Protein AF-A0A925L7D4-F1 (afdb_monomer_lite)

Radius of gyration: 21.71 Å; chains: 1; bounding box: 60×49×66 Å

Structure (mmCIF, N/CA/C/O backbone):
data_AF-A0A925L7D4-F1
#
_entry.id   AF-A0A925L7D4-F1
#
loop_
_atom_site.group_PDB
_atom_site.id
_atom_site.type_symbol
_atom_site.label_atom_id
_atom_site.label_alt_id
_atom_site.label_comp_id
_atom_site.label_asym_id
_atom_site.label_entity_id
_atom_site.label_seq_id
_atom_site.pdbx_PDB_ins_code
_atom_site.Cartn_x
_atom_site.Cartn_y
_atom_site.Cartn_z
_atom_site.occupancy
_atom_site.B_iso_or_equiv
_atom_site.auth_seq_id
_atom_site.auth_comp_id
_atom_site.auth_asym_id
_atom_site.auth_atom_id
_atom_site.pdbx_PDB_model_num
ATOM 1 N N . PHE A 1 1 ? 2.524 6.285 -16.275 1.00 50.38 1 PHE A N 1
ATOM 2 C CA . PHE A 1 1 ? 3.050 6.510 -17.635 1.00 50.38 1 PHE A CA 1
ATOM 3 C C . PHE A 1 1 ? 2.215 7.532 -18.405 1.00 50.38 1 PHE A C 1
ATOM 5 O O . PHE A 1 1 ? 2.739 8.609 -18.638 1.00 50.38 1 PHE A O 1
ATOM 12 N N . PHE A 1 2 ? 0.916 7.318 -18.659 1.00 51.72 2 PHE A N 1
ATOM 13 C CA . PHE A 1 2 ? 0.071 8.301 -19.375 1.00 51.72 2 PHE A CA 1
ATOM 14 C C . PHE A 1 2 ? 0.056 9.726 -18.788 1.00 51.72 2 PHE A C 1
ATOM 16 O O . PHE A 1 2 ? 0.211 10.681 -19.532 1.00 51.72 2 PHE A O 1
ATOM 23 N N . ILE A 1 3 ? -0.061 9.891 -17.464 1.00 54.06 3 ILE A N 1
ATOM 24 C CA . ILE A 1 3 ? -0.096 11.230 -16.833 1.00 54.06 3 ILE A CA 1
ATOM 25 C C . ILE A 1 3 ? 1.247 11.969 -16.962 1.00 54.06 3 ILE A C 1
ATOM 27 O O . ILE A 1 3 ? 1.269 13.181 -17.155 1.00 54.06 3 ILE A O 1
ATOM 31 N N . LEU A 1 4 ? 2.365 11.239 -16.906 1.00 55.53 4 LEU A N 1
ATOM 32 C CA . LEU A 1 4 ? 3.704 11.809 -17.096 1.00 55.53 4 LEU A CA 1
ATOM 33 C C . LEU A 1 4 ? 3.930 12.245 -18.554 1.00 55.53 4 LEU A C 1
ATOM 35 O O . LEU A 1 4 ? 4.635 13.219 -18.793 1.00 55.53 4 LEU A O 1
ATOM 39 N N . ALA A 1 5 ? 3.282 11.581 -19.517 1.00 53.69 5 ALA A N 1
ATOM 40 C CA . ALA A 1 5 ? 3.389 11.901 -20.940 1.00 53.69 5 ALA A CA 1
ATOM 41 C C . ALA A 1 5 ? 2.680 13.211 -21.346 1.00 53.69 5 ALA A C 1
ATOM 43 O O . ALA A 1 5 ? 2.946 13.732 -22.423 1.00 53.69 5 ALA A O 1
ATOM 44 N N . ILE A 1 6 ? 1.812 13.770 -20.490 1.00 60.50 6 ILE A N 1
ATOM 45 C CA . ILE A 1 6 ? 1.078 15.024 -20.756 1.00 60.50 6 ILE A CA 1
ATOM 46 C C . ILE A 1 6 ? 1.991 16.263 -20.608 1.00 60.50 6 ILE A C 1
ATOM 48 O O . ILE A 1 6 ? 1.620 17.355 -21.025 1.00 60.50 6 ILE A O 1
ATOM 52 N N . GLY A 1 7 ? 3.198 16.120 -20.043 1.00 57.69 7 GLY A N 1
ATOM 53 C CA . GLY A 1 7 ? 4.153 17.232 -19.924 1.00 57.69 7 GLY A CA 1
ATOM 54 C C . GLY A 1 7 ? 3.735 18.305 -18.912 1.00 57.69 7 GLY A C 1
ATOM 55 O O . GLY A 1 7 ? 4.104 19.470 -19.041 1.00 57.69 7 GLY A O 1
ATOM 56 N N . LEU A 1 8 ? 2.941 17.929 -17.906 1.00 67.62 8 LEU A N 1
ATOM 57 C CA . LEU A 1 8 ? 2.559 18.822 -16.813 1.00 67.62 8 LEU A CA 1
ATOM 58 C C . LEU A 1 8 ? 3.784 19.225 -15.981 1.00 67.62 8 LEU A C 1
ATOM 60 O O . LEU A 1 8 ? 4.739 18.457 -15.854 1.00 67.62 8 LEU A O 1
ATOM 64 N N . SER A 1 9 ? 3.736 20.406 -15.350 1.00 79.88 9 SER A N 1
ATOM 65 C CA . SER A 1 9 ? 4.769 20.778 -14.376 1.00 79.88 9 SER A CA 1
ATOM 66 C C . SER A 1 9 ? 4.846 19.730 -13.261 1.00 79.88 9 SER A C 1
ATOM 68 O O . SER A 1 9 ? 3.841 19.092 -12.937 1.00 79.88 9 SER A O 1
ATOM 70 N N . ALA A 1 10 ? 6.030 19.553 -12.664 1.00 77.69 10 ALA A N 1
ATOM 71 C CA . ALA A 1 10 ? 6.291 18.474 -11.707 1.00 77.69 10 ALA A CA 1
ATOM 72 C C . ALA A 1 10 ? 5.209 18.365 -10.615 1.00 77.69 10 ALA A C 1
ATOM 74 O O . ALA A 1 10 ? 4.724 17.270 -10.336 1.00 77.69 10 ALA A O 1
ATOM 75 N N . PHE A 1 11 ? 4.759 19.507 -10.074 1.00 83.81 11 PHE A N 1
ATOM 76 C CA . PHE A 1 11 ? 3.667 19.578 -9.099 1.00 83.81 11 PHE A CA 1
ATOM 77 C C . PHE A 1 11 ? 2.349 18.996 -9.626 1.00 83.81 11 PHE A C 1
ATOM 79 O O . PHE A 1 11 ? 1.770 18.113 -8.994 1.00 83.81 11 PHE A O 1
ATOM 86 N N . TRP A 1 12 ? 1.881 19.453 -10.790 1.00 86.31 12 TRP A N 1
ATOM 87 C CA . TRP A 1 12 ? 0.626 18.979 -11.377 1.00 86.31 12 TRP A CA 1
ATOM 88 C C . TRP A 1 12 ? 0.716 17.518 -11.823 1.00 86.31 12 TRP A C 1
ATOM 90 O O . TRP A 1 12 ? -0.247 16.773 -11.653 1.00 86.31 12 TRP A O 1
ATOM 100 N N . GLY A 1 13 ? 1.878 17.083 -12.319 1.00 84.19 13 GLY A N 1
ATOM 101 C CA . GLY A 1 13 ? 2.146 15.677 -12.617 1.00 84.19 13 GLY A CA 1
ATOM 102 C C . GLY A 1 13 ? 2.013 14.792 -11.374 1.00 84.19 13 GLY A C 1
ATOM 103 O O . GLY A 1 13 ? 1.290 13.795 -11.405 1.00 84.19 13 GLY A O 1
ATOM 104 N N . GLY A 1 14 ? 2.636 15.189 -10.259 1.00 86.25 14 GLY A N 1
ATOM 105 C CA . GLY A 1 14 ? 2.517 14.495 -8.972 1.00 86.25 14 GLY A CA 1
ATOM 106 C C . GLY A 1 14 ? 1.096 14.493 -8.412 1.00 86.25 14 GLY A C 1
ATOM 107 O O . GLY A 1 14 ? 0.606 13.455 -7.967 1.00 86.25 14 GLY A O 1
ATOM 108 N N . PHE A 1 15 ? 0.401 15.630 -8.487 1.00 90.06 15 PHE A N 1
ATOM 109 C CA . PHE A 1 15 ? -0.987 15.756 -8.046 1.00 90.06 15 PHE A CA 1
ATOM 110 C C . PHE A 1 15 ? -1.915 14.804 -8.809 1.00 90.06 15 PHE A C 1
ATOM 112 O O . PHE A 1 15 ? -2.618 14.006 -8.190 1.00 90.06 15 PHE A O 1
ATOM 119 N N . TRP A 1 16 ? -1.884 14.825 -10.144 1.00 90.38 16 TRP A N 1
ATOM 120 C CA . TRP A 1 16 ? -2.740 13.959 -10.957 1.00 90.38 16 TRP A CA 1
ATOM 121 C C . TRP A 1 16 ? -2.358 12.485 -10.851 1.00 90.38 16 TRP A C 1
ATOM 123 O O . TRP A 1 16 ? -3.245 11.631 -10.834 1.00 90.38 16 TRP A O 1
ATOM 133 N N . ALA A 1 17 ? -1.069 12.168 -10.699 1.00 87.50 17 ALA A N 1
ATOM 134 C CA . ALA A 1 17 ? -0.645 10.814 -10.355 1.00 87.50 17 ALA A CA 1
ATOM 135 C C . ALA A 1 17 ? -1.251 10.371 -9.014 1.00 87.50 17 ALA A C 1
ATOM 137 O O . ALA A 1 17 ? -1.782 9.265 -8.918 1.00 87.50 17 ALA A O 1
ATOM 138 N N . GLY A 1 18 ? -1.245 11.251 -8.008 1.00 91.94 18 GLY A N 1
ATOM 139 C CA . GLY A 1 18 ? -1.852 11.003 -6.703 1.00 91.94 18 GLY A CA 1
ATOM 140 C C . GLY A 1 18 ? -3.362 10.778 -6.778 1.00 91.94 18 GLY A C 1
ATOM 141 O O . GLY A 1 18 ? -3.872 9.819 -6.200 1.00 91.94 18 GLY A O 1
ATOM 142 N N . VAL A 1 19 ? -4.077 11.606 -7.544 1.00 93.19 19 VAL A N 1
ATOM 143 C CA . VAL A 1 19 ? -5.517 11.435 -7.805 1.00 93.19 19 VAL A CA 1
ATOM 144 C C . VAL A 1 19 ? -5.789 10.103 -8.501 1.00 93.19 19 VAL A C 1
ATOM 146 O O . VAL A 1 19 ? -6.701 9.382 -8.103 1.00 93.19 19 VAL A O 1
ATOM 149 N N . ASN A 1 20 ? -4.977 9.730 -9.491 1.00 92.19 20 ASN A N 1
ATOM 150 C CA . ASN A 1 20 ? -5.115 8.453 -10.185 1.00 92.19 20 ASN A CA 1
ATOM 151 C C . ASN A 1 20 ? -4.881 7.255 -9.252 1.00 92.19 20 ASN A C 1
ATOM 153 O O . ASN A 1 20 ? -5.650 6.293 -9.287 1.00 92.19 20 ASN A O 1
ATOM 157 N N . TYR A 1 21 ? -3.864 7.313 -8.386 1.00 90.44 21 TYR A N 1
ATOM 158 C CA . TYR A 1 21 ? -3.653 6.286 -7.365 1.00 90.44 21 TYR A CA 1
ATOM 159 C C . TYR A 1 21 ? -4.832 6.207 -6.392 1.00 90.44 21 TYR A C 1
ATOM 161 O O . TYR A 1 21 ? -5.343 5.116 -6.152 1.00 90.44 21 TYR A O 1
ATOM 169 N N . ALA A 1 22 ? -5.307 7.345 -5.880 1.00 92.38 22 ALA A N 1
ATOM 170 C CA . ALA A 1 22 ? -6.444 7.401 -4.965 1.00 92.38 22 ALA A CA 1
ATOM 171 C C . ALA A 1 22 ? -7.715 6.818 -5.603 1.00 92.38 22 ALA A C 1
ATOM 173 O O . ALA A 1 22 ? -8.368 5.966 -5.003 1.00 92.38 22 ALA A O 1
ATOM 174 N N . ALA A 1 23 ? -8.032 7.214 -6.838 1.00 92.12 23 ALA A N 1
ATOM 175 C CA . ALA A 1 23 ? -9.169 6.689 -7.587 1.00 92.12 23 ALA A CA 1
ATOM 176 C C . ALA A 1 23 ? -9.049 5.175 -7.818 1.00 92.12 23 ALA A C 1
ATOM 178 O O . ALA A 1 23 ? -10.013 4.444 -7.597 1.00 92.12 23 ALA A O 1
ATOM 179 N N . SER A 1 24 ? -7.857 4.693 -8.184 1.00 88.38 24 SER A N 1
ATOM 180 C CA . SER A 1 24 ? -7.593 3.263 -8.383 1.00 88.38 24 SER A CA 1
ATOM 181 C C . SER A 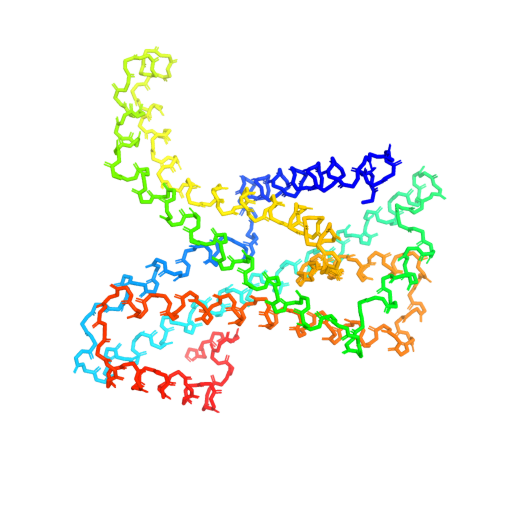1 24 ? -7.785 2.468 -7.089 1.00 88.38 24 SER A C 1
ATOM 183 O O . SER A 1 24 ? -8.480 1.455 -7.080 1.00 88.38 24 SER A O 1
ATOM 185 N N . PHE A 1 25 ? -7.226 2.938 -5.971 1.00 88.06 25 PHE A N 1
ATOM 186 C CA . PHE A 1 25 ? -7.374 2.272 -4.676 1.00 88.06 25 PHE A CA 1
ATOM 187 C C . PHE A 1 25 ? -8.823 2.287 -4.178 1.00 88.06 25 PHE A C 1
ATOM 189 O O . PHE A 1 25 ? -9.297 1.283 -3.647 1.00 88.06 25 PHE A O 1
ATOM 196 N N . VAL A 1 26 ? -9.554 3.382 -4.395 1.00 89.12 26 VAL A N 1
ATOM 197 C CA . VAL A 1 26 ? -10.986 3.469 -4.077 1.00 89.12 26 VAL A CA 1
ATOM 198 C C . VAL A 1 26 ? -11.813 2.522 -4.945 1.00 89.12 26 VAL A C 1
ATOM 200 O O . VAL A 1 26 ? -12.689 1.839 -4.420 1.00 89.12 26 VAL A O 1
ATOM 203 N N . LEU A 1 27 ? -11.532 2.434 -6.246 1.00 87.56 27 LEU A N 1
ATOM 204 C CA . LEU A 1 27 ? -12.221 1.508 -7.142 1.00 87.56 27 LEU A CA 1
ATOM 205 C C . LEU A 1 27 ? -12.018 0.061 -6.689 1.00 87.56 27 LEU A C 1
ATOM 207 O O . LEU A 1 27 ? -12.981 -0.689 -6.558 1.00 87.56 27 LEU A O 1
ATOM 211 N N . ILE A 1 28 ? -10.781 -0.319 -6.376 1.00 82.44 28 ILE A N 1
ATOM 212 C CA . ILE A 1 28 ? -10.481 -1.662 -5.877 1.00 82.44 28 ILE A CA 1
ATOM 213 C C . ILE A 1 28 ? -11.174 -1.905 -4.524 1.00 82.44 28 ILE A C 1
ATOM 215 O O . ILE A 1 28 ? -11.736 -2.977 -4.303 1.00 82.44 28 ILE A O 1
ATOM 219 N N . HIS A 1 29 ? -11.218 -0.897 -3.639 1.00 81.12 29 HIS A N 1
ATOM 220 C CA . HIS A 1 29 ? -11.959 -0.972 -2.374 1.00 81.12 29 HIS A CA 1
ATOM 221 C C . HIS A 1 29 ? -13.455 -1.229 -2.587 1.00 81.12 29 HIS A C 1
ATOM 223 O O . HIS A 1 29 ? -14.018 -2.071 -1.881 1.00 81.12 29 HIS A O 1
ATOM 229 N N . LEU A 1 30 ? -14.062 -0.528 -3.550 1.00 83.69 30 LEU A N 1
ATOM 230 C CA . LEU A 1 30 ? -15.474 -0.622 -3.931 1.00 83.69 30 LEU A CA 1
ATOM 231 C C . LEU A 1 30 ? -15.838 -1.962 -4.572 1.00 83.69 30 LEU A C 1
ATOM 233 O O . LEU A 1 30 ? -16.904 -2.494 -4.291 1.00 83.69 30 LEU A O 1
ATOM 237 N N . LEU A 1 31 ? -14.948 -2.531 -5.386 1.00 81.56 31 LEU A N 1
ATOM 238 C CA . LEU A 1 31 ? -15.146 -3.835 -6.029 1.00 81.56 31 LEU A CA 1
ATOM 239 C C . LEU A 1 31 ? -15.003 -5.019 -5.057 1.00 81.56 31 LEU A C 1
ATOM 241 O O . LEU A 1 31 ? -15.004 -6.169 -5.481 1.00 81.56 31 LEU A O 1
ATOM 245 N N . HIS A 1 32 ? -14.852 -4.752 -3.754 1.00 68.62 32 HIS A N 1
ATOM 246 C CA . HIS A 1 32 ? -14.598 -5.741 -2.702 1.00 68.62 32 HIS A CA 1
ATOM 247 C C . HIS A 1 32 ? -13.344 -6.602 -2.915 1.00 68.62 32 HIS A C 1
ATOM 249 O O . HIS A 1 32 ? -13.082 -7.512 -2.129 1.00 68.62 32 HIS A O 1
ATOM 255 N N . PHE A 1 33 ? -12.515 -6.267 -3.902 1.00 61.72 33 PHE A N 1
ATOM 256 C CA . PHE A 1 33 ? -11.210 -6.873 -4.071 1.00 61.72 33 PHE A CA 1
ATOM 257 C C . PHE A 1 33 ? -10.326 -6.515 -2.878 1.00 61.72 33 PHE A C 1
ATOM 259 O O . PHE A 1 33 ? -10.276 -5.376 -2.395 1.00 61.72 33 PHE A O 1
ATOM 266 N N . THR A 1 34 ? -9.655 -7.529 -2.344 1.00 52.03 34 THR A N 1
ATOM 267 C CA . THR A 1 34 ? -8.826 -7.382 -1.154 1.00 52.03 34 THR A CA 1
ATOM 268 C C . THR A 1 34 ? -7.473 -6.822 -1.563 1.00 52.03 34 THR A C 1
ATOM 270 O O . THR A 1 34 ? -6.513 -7.558 -1.748 1.00 52.03 34 THR A O 1
ATOM 273 N N . LEU A 1 35 ? -7.362 -5.498 -1.673 1.00 51.38 35 LEU A N 1
ATOM 274 C CA . LEU A 1 35 ? -6.047 -4.891 -1.529 1.00 51.38 35 LEU A CA 1
ATOM 275 C C . LEU A 1 35 ? -5.562 -5.175 -0.107 1.00 51.38 35 LEU A C 1
ATOM 277 O O . LEU A 1 35 ? -6.248 -4.829 0.861 1.00 51.38 35 LEU A O 1
ATOM 281 N N . ALA A 1 36 ? -4.335 -5.680 0.017 1.00 49.38 36 ALA A N 1
ATOM 282 C CA . ALA A 1 36 ? -3.588 -5.707 1.274 1.00 49.38 36 ALA A CA 1
ATOM 283 C C . ALA A 1 36 ? -3.492 -4.328 1.972 1.00 49.38 36 ALA A C 1
ATOM 285 O O . ALA A 1 36 ? -2.922 -4.234 3.042 1.00 49.38 36 ALA A O 1
ATOM 286 N N . THR A 1 37 ? -4.047 -3.246 1.410 1.00 41.44 37 THR A N 1
ATOM 287 C CA . THR A 1 37 ? -4.108 -1.901 1.998 1.00 41.44 37 THR A CA 1
ATOM 288 C C . THR A 1 37 ? -5.324 -1.652 2.899 1.00 41.44 37 THR A C 1
ATOM 290 O O . THR A 1 37 ? -5.300 -0.684 3.657 1.00 41.44 37 THR A O 1
ATOM 293 N N . LYS A 1 38 ? -6.364 -2.508 2.909 1.00 42.09 38 LYS A N 1
ATOM 294 C CA . LYS A 1 38 ? -7.481 -2.352 3.875 1.00 42.09 38 LYS A CA 1
ATOM 295 C C . LYS A 1 38 ? -7.059 -2.674 5.310 1.00 42.09 38 LYS A C 1
ATOM 297 O O . LYS A 1 38 ? -7.593 -2.115 6.261 1.00 42.09 38 LYS A O 1
ATOM 302 N N . GLN A 1 39 ? -6.102 -3.581 5.467 1.00 47.12 39 GLN A N 1
ATOM 303 C CA . GLN A 1 39 ? -5.702 -4.103 6.768 1.00 47.12 39 GLN A CA 1
ATOM 304 C C . GLN A 1 39 ? -4.706 -3.186 7.518 1.00 47.12 39 GLN A C 1
ATOM 306 O O . GLN A 1 39 ? -4.907 -3.005 8.713 1.00 47.12 39 GLN A O 1
ATOM 311 N N . PRO A 1 40 ? -3.691 -2.540 6.888 1.00 43.56 40 PRO A N 1
ATOM 312 C CA . PRO A 1 40 ? -2.740 -1.651 7.566 1.00 43.56 40 PRO A CA 1
ATOM 313 C C . PRO A 1 40 ? -3.407 -0.441 8.219 1.00 43.56 40 PRO A C 1
ATOM 315 O O . PRO A 1 40 ? -2.983 -0.022 9.292 1.00 43.56 40 PRO A O 1
ATOM 318 N N . ALA A 1 41 ? -4.474 0.077 7.600 1.00 46.34 41 ALA A N 1
ATOM 319 C CA . ALA A 1 41 ? -5.278 1.172 8.136 1.00 46.34 41 ALA A CA 1
ATOM 320 C C . ALA A 1 41 ? -5.960 0.815 9.466 1.00 46.34 41 ALA A C 1
ATOM 322 O O . ALA A 1 41 ? -6.035 1.645 10.367 1.00 46.34 41 ALA A O 1
ATOM 323 N N . MET A 1 42 ? -6.385 -0.443 9.604 1.00 54.75 42 MET A N 1
ATOM 324 C CA . MET A 1 42 ? -7.054 -0.958 10.799 1.00 54.75 42 MET A CA 1
ATOM 325 C C . MET A 1 42 ? -6.077 -1.557 11.818 1.00 54.75 42 MET A C 1
ATOM 327 O O . MET A 1 42 ? -6.479 -1.840 12.941 1.00 54.75 42 MET A O 1
ATOM 331 N N . THR A 1 43 ? -4.795 -1.724 11.470 1.00 60.78 43 THR A N 1
ATOM 332 C CA . THR A 1 43 ? -3.790 -2.344 12.347 1.00 60.78 43 THR A CA 1
ATOM 333 C C . THR A 1 43 ? -3.568 -1.541 13.628 1.00 60.78 43 THR A C 1
ATOM 335 O O . THR A 1 43 ? -3.599 -2.119 14.709 1.00 60.78 43 THR A O 1
ATOM 338 N N . ALA A 1 44 ? -3.355 -0.221 13.542 1.00 59.88 44 ALA A N 1
ATOM 339 C CA . ALA A 1 44 ? -3.083 0.585 14.737 1.00 59.88 44 ALA A CA 1
ATOM 340 C C . ALA A 1 44 ? -4.296 0.667 15.693 1.00 59.88 44 ALA A C 1
ATOM 342 O O . ALA A 1 44 ? -4.100 0.432 16.888 1.00 59.88 44 ALA A O 1
ATOM 343 N N . PRO A 1 45 ? -5.537 0.918 15.215 1.00 59.56 45 PRO A N 1
ATOM 344 C CA . PRO A 1 45 ? -6.731 0.867 16.062 1.00 59.56 45 PRO A CA 1
ATOM 345 C C . PRO A 1 45 ? -7.001 -0.529 16.640 1.00 59.56 45 PRO A C 1
ATOM 347 O O . PRO A 1 45 ? -7.201 -0.657 17.845 1.00 59.56 45 PRO A O 1
ATOM 350 N N . ALA A 1 46 ? -6.917 -1.588 15.822 1.00 64.50 46 ALA A N 1
ATOM 351 C CA . ALA A 1 46 ? -7.156 -2.957 16.284 1.00 64.50 46 ALA A CA 1
ATOM 352 C C . ALA A 1 46 ? -6.138 -3.395 17.347 1.00 64.50 46 ALA A C 1
ATOM 354 O O . ALA A 1 46 ? -6.509 -3.994 18.355 1.00 64.50 46 ALA A O 1
ATOM 355 N N . MET A 1 47 ? -4.858 -3.050 17.169 1.00 66.44 47 MET A N 1
ATOM 356 C CA . MET A 1 47 ? -3.842 -3.257 18.202 1.00 66.44 47 MET A CA 1
ATOM 357 C C . MET A 1 47 ? -4.163 -2.485 19.471 1.00 66.44 47 MET A C 1
ATOM 359 O O . MET A 1 47 ? -4.032 -3.033 20.559 1.00 66.44 47 MET A O 1
ATOM 363 N N . ALA A 1 48 ? -4.558 -1.217 19.346 1.00 63.59 48 ALA A N 1
ATOM 364 C CA . ALA A 1 48 ? -4.876 -0.392 20.499 1.00 63.59 48 ALA A CA 1
ATOM 365 C C . ALA A 1 48 ? -6.031 -0.991 21.309 1.00 63.59 48 ALA A C 1
ATOM 367 O O . ALA A 1 48 ? -5.945 -1.002 22.531 1.00 63.59 48 ALA A O 1
ATOM 368 N N . ASP A 1 49 ? -7.083 -1.507 20.676 1.00 65.62 49 ASP A N 1
ATOM 369 C CA . ASP A 1 49 ? -8.215 -2.132 21.374 1.00 65.62 49 ASP A CA 1
ATOM 370 C C . ASP A 1 49 ? -7.836 -3.421 22.108 1.00 65.62 49 ASP A C 1
ATOM 372 O O . ASP A 1 49 ? -8.255 -3.633 23.247 1.00 65.62 49 ASP A O 1
ATOM 376 N N . LYS A 1 50 ? -6.968 -4.236 21.506 1.00 66.62 50 LYS A N 1
ATOM 377 C CA . LYS A 1 50 ? -6.513 -5.523 22.059 1.00 66.62 50 LYS A CA 1
ATOM 378 C C . LYS A 1 50 ? -5.446 -5.396 23.152 1.00 66.62 50 LYS A C 1
ATOM 380 O O . LYS A 1 50 ? -5.049 -6.395 23.735 1.00 66.62 50 LYS A O 1
ATOM 385 N N . LEU A 1 51 ? -4.989 -4.179 23.445 1.00 66.88 51 LEU A N 1
ATOM 386 C CA . LEU A 1 51 ? -4.020 -3.870 24.504 1.00 66.88 51 LEU A CA 1
ATOM 387 C C . LEU A 1 51 ? -4.686 -3.591 25.869 1.00 66.88 51 LEU A C 1
ATOM 389 O O . LEU A 1 51 ? -4.092 -2.938 26.729 1.00 66.88 51 LEU A O 1
ATOM 393 N N . THR A 1 52 ? -5.925 -4.044 26.073 1.00 60.03 52 THR A N 1
ATOM 394 C CA . THR A 1 52 ? -6.629 -3.936 27.354 1.00 60.03 52 THR A CA 1
ATOM 395 C C . THR A 1 52 ? -6.243 -5.102 28.272 1.00 60.03 52 THR A C 1
ATOM 397 O O . THR A 1 52 ? -6.454 -6.257 27.935 1.00 60.03 52 THR A O 1
ATOM 400 N N . ASP A 1 53 ? -5.670 -4.770 29.433 1.00 61.16 53 ASP A N 1
ATOM 401 C CA . ASP A 1 53 ? -5.412 -5.675 30.567 1.00 61.16 53 ASP A CA 1
ATOM 402 C C . ASP A 1 53 ? -4.343 -6.781 30.360 1.00 61.16 53 ASP A C 1
ATOM 404 O O . ASP A 1 53 ? -4.593 -7.979 30.459 1.00 61.16 53 ASP A O 1
ATOM 408 N N . LEU A 1 54 ? -3.090 -6.372 30.117 1.00 66.44 54 LEU A N 1
ATOM 409 C CA . LEU A 1 54 ? -1.918 -7.261 29.967 1.00 66.44 54 LEU A CA 1
ATOM 410 C C . LEU A 1 54 ? -1.309 -7.729 31.309 1.00 66.44 54 LEU A C 1
ATOM 412 O O . LEU A 1 54 ? -0.086 -7.800 31.459 1.00 66.44 54 LEU A O 1
ATOM 416 N N . GLY A 1 55 ? -2.150 -8.002 32.308 1.00 65.00 55 GLY A N 1
ATOM 417 C CA . GLY A 1 55 ? -1.711 -8.347 33.664 1.00 65.00 55 GLY A CA 1
ATOM 418 C C . GLY A 1 55 ? -1.085 -9.742 33.803 1.00 65.00 55 GLY A C 1
ATOM 419 O O . GLY A 1 55 ? -0.321 -9.963 34.745 1.00 65.00 55 GLY A O 1
ATOM 420 N N . SER A 1 56 ? -1.370 -10.661 32.873 1.00 76.94 56 SER A N 1
ATOM 421 C CA . SER A 1 56 ? -0.897 -12.053 32.894 1.00 76.94 56 SER A CA 1
ATOM 422 C C . SER A 1 56 ? -0.066 -12.428 31.662 1.00 76.94 56 SER A C 1
ATOM 424 O O . SER A 1 56 ? -0.137 -11.774 30.617 1.00 76.94 56 SER A O 1
ATOM 426 N N . ASP A 1 57 ? 0.725 -13.497 31.781 1.00 78.56 57 ASP A N 1
ATOM 427 C CA . ASP A 1 57 ? 1.516 -14.023 30.665 1.00 78.56 57 ASP A CA 1
ATOM 428 C C . ASP A 1 57 ? 0.600 -14.587 29.559 1.00 78.56 57 ASP A C 1
ATOM 430 O O . ASP A 1 57 ? 0.892 -14.402 28.377 1.00 78.56 57 ASP A O 1
ATOM 434 N N . GLU A 1 58 ? -0.568 -15.143 29.909 1.00 80.00 58 GLU A N 1
ATOM 435 C CA . GLU A 1 58 ? -1.581 -15.599 28.944 1.00 80.00 58 GLU A CA 1
ATOM 436 C C . GLU A 1 58 ? -2.150 -14.444 28.108 1.00 80.00 58 GLU A C 1
ATOM 438 O O . GLU A 1 58 ? -2.361 -14.590 26.903 1.00 80.00 58 GLU A O 1
ATOM 443 N N . ALA A 1 59 ? -2.368 -13.270 28.713 1.00 78.00 59 ALA A N 1
ATOM 444 C CA . ALA A 1 59 ? -2.844 -12.089 27.993 1.00 78.00 59 ALA A CA 1
ATOM 445 C C . ALA A 1 59 ? -1.795 -11.579 26.988 1.00 78.00 59 ALA A C 1
ATOM 447 O O . ALA A 1 59 ? -2.133 -11.155 25.879 1.00 78.00 59 ALA A O 1
ATOM 448 N N . VAL A 1 60 ? -0.507 -11.667 27.342 1.00 80.06 60 VAL A N 1
ATOM 449 C CA . VAL A 1 60 ? 0.600 -11.336 26.433 1.00 80.06 60 VAL A CA 1
ATOM 450 C C . VAL A 1 60 ? 0.688 -12.347 25.289 1.00 80.06 60 VAL A C 1
ATOM 452 O O . VAL A 1 60 ? 0.883 -11.938 24.144 1.00 80.06 60 VAL A O 1
ATOM 455 N N . GLU A 1 61 ? 0.522 -13.643 25.556 1.00 81.94 61 GLU A N 1
ATOM 456 C CA . GLU A 1 61 ? 0.500 -14.670 24.508 1.00 81.94 61 GLU A CA 1
ATOM 457 C C . GLU A 1 61 ? -0.687 -14.496 23.553 1.00 81.94 61 GLU A C 1
ATOM 459 O O . GLU A 1 61 ? -0.476 -14.473 22.338 1.00 81.94 61 GLU A O 1
ATOM 464 N N . GLY A 1 62 ? -1.894 -14.253 24.075 1.00 81.38 62 GLY A N 1
ATOM 465 C CA . GLY A 1 62 ? -3.077 -13.964 23.261 1.00 81.38 62 GLY A CA 1
ATOM 466 C C . GLY A 1 62 ? -2.903 -12.720 22.384 1.00 81.38 62 GLY A C 1
ATOM 467 O O . GLY A 1 62 ? -3.271 -12.721 21.208 1.00 81.38 62 GLY A O 1
ATOM 468 N N . PHE A 1 63 ? -2.253 -11.673 22.903 1.00 80.75 63 PHE A N 1
ATOM 469 C CA . PHE A 1 63 ? -1.899 -10.498 22.106 1.00 80.75 63 PHE A CA 1
ATOM 470 C C . PHE A 1 63 ? -0.896 -10.825 20.982 1.00 80.75 63 PHE A C 1
ATOM 472 O O . PHE A 1 63 ? -1.037 -10.344 19.853 1.00 80.75 63 PHE A O 1
ATOM 479 N N . VAL A 1 64 ? 0.123 -11.645 21.266 1.00 82.56 64 VAL A N 1
ATOM 480 C CA . VAL A 1 64 ? 1.107 -12.089 20.262 1.00 82.56 64 VAL A CA 1
ATOM 481 C C . VAL A 1 64 ? 0.447 -12.931 19.172 1.00 82.56 64 VAL A C 1
ATOM 483 O O . VAL A 1 64 ? 0.803 -12.792 17.997 1.00 82.56 64 VAL A O 1
ATOM 486 N N . ASP A 1 65 ? -0.521 -13.773 19.525 1.00 83.38 65 ASP A N 1
ATOM 487 C CA . ASP A 1 65 ? -1.293 -14.537 18.549 1.00 83.38 65 ASP A CA 1
ATOM 488 C C . ASP A 1 65 ? -2.115 -13.607 17.649 1.00 83.38 65 ASP A C 1
ATOM 490 O O . ASP A 1 65 ? -2.043 -13.738 16.426 1.00 83.38 65 ASP A O 1
ATOM 494 N N . GLU A 1 66 ? -2.775 -12.585 18.198 1.00 80.25 66 GLU A N 1
ATOM 495 C CA . GLU A 1 66 ? -3.513 -11.595 17.400 1.00 80.25 66 GLU A CA 1
ATOM 496 C C . GLU A 1 66 ? -2.591 -10.837 16.425 1.00 80.25 66 GLU A C 1
ATOM 498 O O . GLU A 1 66 ? -2.900 -10.684 15.241 1.00 80.25 66 GLU A O 1
ATOM 503 N N . VAL A 1 67 ? -1.406 -10.422 16.890 1.00 80.75 67 VAL A N 1
ATOM 504 C CA . VAL A 1 67 ? -0.354 -9.829 16.044 1.00 80.75 67 VAL A CA 1
ATOM 505 C C . VAL A 1 67 ? 0.040 -10.776 14.910 1.00 80.75 67 VAL A C 1
ATOM 507 O O . VAL A 1 67 ? 0.174 -10.353 13.758 1.00 80.75 67 VAL A O 1
ATOM 510 N N . THR A 1 68 ? 0.198 -12.059 15.220 1.00 82.62 68 THR A N 1
ATOM 511 C CA . THR A 1 68 ? 0.548 -13.095 14.245 1.00 82.62 68 THR A CA 1
ATOM 512 C C . THR A 1 68 ? -0.565 -13.262 13.209 1.00 82.62 68 THR A C 1
ATOM 514 O O . THR A 1 68 ? -0.280 -13.296 12.012 1.00 82.62 68 THR A O 1
ATOM 517 N N . HIS A 1 69 ? -1.830 -13.298 13.634 1.00 82.69 69 HIS A N 1
ATOM 518 C CA . HIS A 1 69 ? -2.993 -13.376 12.748 1.00 82.69 69 HIS A CA 1
ATOM 519 C C . HIS A 1 69 ? -3.110 -12.157 11.826 1.00 82.69 69 HIS A C 1
ATOM 521 O O . HIS A 1 69 ? -3.381 -12.315 10.630 1.00 82.69 69 HIS A O 1
ATOM 527 N N . LEU A 1 70 ? -2.849 -10.953 12.345 1.00 81.00 70 LEU A N 1
ATOM 528 C CA . LEU A 1 70 ? -2.833 -9.723 11.554 1.00 81.00 70 LEU A CA 1
ATOM 529 C C . LEU A 1 70 ? -1.734 -9.762 10.487 1.00 81.00 70 LEU A C 1
ATOM 531 O O . LEU A 1 70 ? -2.028 -9.563 9.310 1.00 81.00 70 LEU A O 1
ATOM 535 N N . ILE A 1 71 ? -0.489 -10.071 10.863 1.00 82.50 71 ILE A N 1
ATOM 536 C CA . ILE A 1 71 ? 0.632 -10.166 9.911 1.00 82.50 71 ILE A CA 1
ATOM 537 C C . ILE A 1 71 ? 0.369 -11.256 8.867 1.00 82.50 71 ILE A C 1
ATOM 539 O O . ILE A 1 71 ? 0.567 -11.019 7.678 1.00 82.50 71 ILE A O 1
ATOM 543 N N . ARG A 1 72 ? -0.141 -12.421 9.277 1.00 84.75 72 ARG A N 1
ATOM 544 C CA . ARG A 1 72 ? -0.471 -13.519 8.359 1.00 84.75 72 ARG A CA 1
ATOM 545 C C . ARG A 1 72 ? -1.502 -13.103 7.320 1.00 84.75 72 ARG A C 1
ATOM 547 O O . ARG A 1 72 ? -1.335 -13.385 6.136 1.00 84.75 72 ARG A O 1
ATOM 554 N N . SER A 1 73 ? -2.541 -12.395 7.753 1.00 82.25 73 SER A N 1
ATOM 555 C CA . SER A 1 73 ? -3.585 -11.903 6.854 1.00 82.25 73 SER A CA 1
ATOM 556 C C . SER A 1 73 ? -3.029 -10.899 5.834 1.00 82.25 73 SER A C 1
ATOM 558 O O . SER A 1 73 ? -3.391 -10.956 4.660 1.00 82.25 73 SER A O 1
ATOM 560 N N . GLN A 1 74 ? -2.087 -10.048 6.253 1.00 82.44 74 GLN A N 1
ATOM 561 C CA . GLN A 1 74 ? -1.394 -9.088 5.385 1.00 82.44 74 GLN A CA 1
ATOM 562 C C . GLN A 1 74 ? -0.506 -9.787 4.358 1.00 82.44 74 GLN A C 1
ATOM 564 O O . GLN A 1 74 ? -0.540 -9.457 3.175 1.00 82.44 74 GLN A O 1
ATOM 569 N N . VAL A 1 75 ? 0.268 -10.784 4.798 1.00 85.25 75 VAL A N 1
ATOM 570 C CA . VAL A 1 75 ? 1.116 -11.599 3.919 1.00 85.25 75 VAL A CA 1
ATOM 571 C C . VAL A 1 75 ? 0.259 -12.319 2.880 1.00 85.25 75 VAL A C 1
ATOM 573 O O . VAL A 1 75 ? 0.568 -12.244 1.692 1.00 85.25 75 VAL A O 1
ATOM 576 N N . ALA A 1 76 ? -0.849 -12.941 3.291 1.00 85.69 76 ALA A N 1
ATOM 577 C CA . ALA A 1 76 ? -1.784 -13.589 2.374 1.00 85.69 76 ALA A CA 1
ATOM 578 C C . ALA A 1 76 ? -2.352 -12.601 1.337 1.00 85.69 76 ALA A C 1
ATOM 580 O O . ALA A 1 76 ? -2.376 -12.908 0.145 1.00 85.69 76 ALA A O 1
ATOM 581 N N . GLY A 1 77 ? -2.734 -11.392 1.763 1.00 84.31 77 GLY A N 1
ATOM 582 C CA . GLY A 1 77 ? -3.184 -10.329 0.861 1.00 84.31 77 GLY A CA 1
ATOM 583 C C . GLY A 1 77 ? -2.104 -9.873 -0.128 1.00 84.31 77 GLY A C 1
ATOM 584 O O . GLY A 1 77 ? -2.391 -9.681 -1.308 1.00 84.31 77 GLY A O 1
ATOM 585 N N . ILE A 1 78 ? -0.851 -9.728 0.317 1.00 86.69 78 ILE A N 1
ATOM 586 C CA . ILE A 1 78 ? 0.281 -9.368 -0.554 1.00 86.69 78 ILE A CA 1
ATOM 587 C C . ILE A 1 78 ? 0.519 -10.463 -1.595 1.00 86.69 78 ILE A C 1
ATOM 589 O O . ILE A 1 78 ? 0.630 -10.154 -2.779 1.00 86.69 78 ILE A O 1
ATOM 593 N N . VAL A 1 79 ? 0.557 -11.732 -1.180 1.00 88.25 79 VAL A N 1
ATOM 594 C CA . VAL A 1 79 ? 0.742 -12.870 -2.093 1.00 88.25 79 VAL A CA 1
ATOM 595 C C . VAL A 1 79 ? -0.389 -12.930 -3.120 1.00 88.25 79 VAL A C 1
ATOM 597 O O . VAL A 1 79 ? -0.110 -13.040 -4.311 1.00 88.25 79 VAL A O 1
ATOM 600 N N . GLY A 1 80 ? -1.646 -12.780 -2.689 1.00 87.12 80 GLY A N 1
ATOM 601 C CA . GLY A 1 80 ? -2.799 -12.729 -3.592 1.00 87.12 80 GLY A CA 1
ATOM 602 C C . GLY A 1 80 ? -2.710 -11.577 -4.598 1.00 87.12 80 GLY A C 1
ATOM 603 O O . GLY A 1 80 ? -2.897 -11.782 -5.796 1.00 87.12 80 GLY A O 1
ATOM 604 N N . ASN A 1 81 ? -2.333 -10.379 -4.140 1.00 88.81 81 ASN A N 1
ATOM 605 C CA . ASN A 1 81 ? -2.105 -9.229 -5.014 1.00 88.81 81 ASN A CA 1
ATOM 606 C C . ASN A 1 81 ? -1.004 -9.497 -6.047 1.00 88.81 81 ASN A C 1
ATOM 608 O O . ASN A 1 81 ? -1.173 -9.165 -7.217 1.00 88.81 81 ASN A O 1
ATOM 612 N N . LEU A 1 82 ? 0.119 -10.087 -5.631 1.00 89.81 82 LEU A N 1
ATOM 613 C CA . LEU A 1 82 ? 1.242 -10.409 -6.516 1.00 89.81 82 LEU A CA 1
ATOM 614 C C . LEU A 1 82 ? 0.844 -11.456 -7.562 1.00 89.81 82 LEU A C 1
ATOM 616 O O . LEU A 1 82 ? 1.121 -11.270 -8.746 1.00 89.81 82 LEU A O 1
ATOM 620 N N . ALA A 1 83 ? 0.133 -12.504 -7.139 1.00 90.62 83 ALA A N 1
ATOM 621 C CA . ALA A 1 83 ? -0.362 -13.557 -8.018 1.00 90.62 83 ALA A CA 1
ATOM 622 C C . ALA A 1 83 ? -1.327 -13.027 -9.090 1.00 90.62 83 ALA A C 1
ATOM 624 O O . ALA A 1 83 ? -1.333 -13.544 -10.201 1.00 90.62 83 ALA A O 1
ATOM 625 N N . MET A 1 84 ? -2.108 -11.986 -8.781 1.00 90.88 84 MET A N 1
ATOM 626 C CA . MET A 1 84 ? -3.041 -11.371 -9.730 1.00 90.88 84 MET A CA 1
ATOM 627 C C . MET A 1 84 ? -2.401 -10.280 -10.592 1.00 90.88 84 MET A C 1
ATOM 629 O O . MET A 1 84 ? -2.735 -10.159 -11.771 1.00 90.88 84 MET A O 1
ATOM 633 N N . VAL A 1 85 ? -1.485 -9.475 -10.041 1.00 92.38 85 VAL A N 1
ATOM 634 C CA . VAL A 1 85 ? -0.921 -8.326 -10.768 1.00 92.38 85 VAL A CA 1
ATOM 635 C C . VAL A 1 85 ? -0.024 -8.768 -11.922 1.00 92.38 85 VAL A C 1
ATOM 637 O O . VAL A 1 85 ? -0.060 -8.151 -12.981 1.00 92.38 85 VAL A O 1
ATOM 640 N N . VAL A 1 86 ? 0.744 -9.850 -11.748 1.00 93.31 86 VAL A N 1
ATOM 641 C CA . VAL A 1 86 ? 1.645 -10.378 -12.784 1.00 93.31 86 VAL A CA 1
ATOM 642 C C . VAL A 1 86 ? 0.883 -10.789 -14.053 1.00 93.31 86 VAL A C 1
ATOM 644 O O . VAL A 1 86 ? 1.165 -10.212 -15.105 1.00 93.31 86 VAL A O 1
ATOM 647 N N . PRO A 1 87 ? -0.096 -11.720 -14.007 1.00 94.69 87 PRO A N 1
ATOM 648 C CA . PRO A 1 87 ? -0.830 -12.124 -15.204 1.00 94.69 87 PRO A CA 1
ATOM 649 C C . PRO A 1 87 ? -1.671 -10.985 -15.776 1.00 94.69 87 PRO A C 1
ATOM 651 O O . PRO A 1 87 ? -1.773 -10.873 -16.993 1.00 94.69 87 PRO A O 1
ATOM 654 N N . LEU A 1 88 ? -2.233 -10.110 -14.933 1.00 93.06 88 LEU A N 1
ATOM 655 C CA . LEU A 1 88 ? -2.997 -8.958 -15.406 1.00 93.06 88 LEU A CA 1
ATOM 656 C C . LEU A 1 88 ? -2.123 -8.009 -16.232 1.00 93.06 88 LEU A C 1
ATOM 658 O O . LEU A 1 88 ? -2.505 -7.622 -17.332 1.00 93.06 88 LEU A O 1
ATOM 662 N N . VAL A 1 89 ? -0.944 -7.646 -15.723 1.00 92.56 89 VAL A N 1
ATOM 663 C CA . VAL A 1 89 ? -0.037 -6.727 -16.417 1.00 92.56 89 VAL A CA 1
ATOM 664 C C . VAL A 1 89 ? 0.504 -7.349 -17.700 1.00 92.56 89 VAL A C 1
ATOM 666 O O . VAL A 1 89 ? 0.515 -6.671 -18.725 1.00 92.56 89 VAL A O 1
ATOM 669 N N . LEU A 1 90 ? 0.900 -8.625 -17.673 1.00 92.44 90 LEU A N 1
ATOM 670 C CA . LEU A 1 90 ? 1.338 -9.341 -18.876 1.00 92.44 90 LEU A CA 1
ATOM 671 C C . LEU A 1 90 ? 0.213 -9.441 -19.915 1.00 92.44 90 LEU A C 1
ATOM 673 O O . LEU A 1 90 ? 0.439 -9.166 -21.089 1.00 92.44 90 LEU A O 1
ATOM 677 N N . GLY A 1 91 ? -1.010 -9.760 -19.484 1.00 92.81 91 GLY A N 1
ATOM 678 C CA . GLY A 1 91 ? -2.184 -9.819 -20.354 1.00 92.81 91 GLY A CA 1
ATOM 679 C C . GLY A 1 91 ? -2.504 -8.473 -21.003 1.00 92.81 91 GLY A C 1
ATOM 680 O O . GLY A 1 91 ? -2.786 -8.423 -22.197 1.00 92.81 91 GLY A O 1
ATOM 681 N N . VAL A 1 92 ? -2.394 -7.371 -20.253 1.00 91.12 92 VAL A N 1
ATOM 682 C CA . VAL A 1 92 ? -2.545 -6.012 -20.800 1.00 91.12 92 VAL A CA 1
ATOM 683 C C . VAL A 1 92 ? -1.415 -5.679 -21.777 1.00 91.12 92 VAL A C 1
ATOM 685 O O . VAL A 1 92 ? -1.690 -5.146 -22.848 1.00 91.12 92 VAL A O 1
ATOM 688 N N . GLN A 1 93 ? -0.164 -6.017 -21.448 1.00 89.12 93 GLN A N 1
ATOM 689 C CA . GLN A 1 93 ? 1.000 -5.830 -22.325 1.00 89.12 93 GLN A CA 1
ATOM 690 C C . GLN A 1 93 ? 0.788 -6.510 -23.684 1.00 89.12 93 GLN A C 1
ATOM 692 O O . GLN A 1 93 ? 0.765 -5.845 -24.720 1.00 89.12 93 GLN A O 1
ATOM 697 N N . PHE A 1 94 ? 0.540 -7.822 -23.669 1.00 89.50 94 PHE A N 1
ATOM 698 C CA . PHE A 1 94 ? 0.358 -8.613 -24.885 1.00 89.50 94 PHE A CA 1
ATOM 699 C C . PHE A 1 94 ? -0.921 -8.241 -25.635 1.00 89.50 94 PHE A C 1
ATOM 701 O O . PHE A 1 94 ? -0.910 -8.168 -26.861 1.00 89.50 94 PHE A O 1
ATOM 708 N N . GLY A 1 95 ? -2.010 -7.943 -24.920 1.00 90.19 95 GLY A N 1
ATOM 709 C CA . GLY A 1 95 ? -3.256 -7.478 -25.526 1.00 90.19 95 GLY A CA 1
ATOM 710 C C . GLY A 1 95 ? -3.077 -6.156 -26.272 1.00 90.19 95 GLY A C 1
ATOM 711 O O . GLY A 1 95 ? -3.509 -6.028 -27.415 1.00 90.19 95 GLY A O 1
ATOM 712 N N . CYS A 1 96 ? -2.384 -5.185 -25.674 1.00 88.06 96 CYS A N 1
ATOM 713 C CA . CYS A 1 96 ? -2.083 -3.919 -26.338 1.00 88.06 96 CYS A CA 1
ATOM 714 C C . CYS A 1 96 ? -1.127 -4.096 -27.521 1.00 88.06 96 CYS A C 1
ATOM 716 O O . CYS A 1 96 ? -1.362 -3.502 -28.571 1.00 88.06 96 CYS A O 1
ATOM 718 N N . GLN A 1 97 ? -0.105 -4.945 -27.391 1.00 87.38 97 GLN A N 1
ATOM 719 C CA . GLN A 1 97 ? 0.792 -5.260 -28.500 1.00 87.38 97 GLN A CA 1
ATOM 720 C C . GLN A 1 97 ? 0.035 -5.890 -29.674 1.00 87.38 97 GLN A C 1
ATOM 722 O O . GLN A 1 97 ? 0.268 -5.519 -30.820 1.00 87.38 97 GLN A O 1
ATOM 727 N N . PHE A 1 98 ? -0.902 -6.796 -29.395 1.00 89.69 98 PHE A N 1
ATOM 728 C CA . PHE A 1 98 ? -1.718 -7.449 -30.414 1.00 89.69 98 PHE A CA 1
ATOM 729 C C . PHE A 1 98 ? -2.682 -6.477 -31.111 1.00 89.69 98 PHE A C 1
ATOM 731 O O . PHE A 1 98 ? -2.813 -6.513 -32.330 1.00 89.69 98 PHE A O 1
ATOM 738 N N . VAL A 1 99 ? -3.348 -5.598 -30.353 1.00 91.69 99 VAL A N 1
ATOM 739 C CA . VAL A 1 99 ? -4.383 -4.693 -30.890 1.00 91.69 99 VAL A CA 1
ATOM 740 C C . VAL A 1 99 ? -3.790 -3.443 -31.542 1.00 91.69 99 VAL A C 1
ATOM 742 O O . VAL A 1 99 ? -4.268 -3.007 -32.585 1.00 91.69 99 VAL A O 1
ATOM 745 N N . PHE A 1 100 ? -2.768 -2.847 -30.930 1.00 88.38 100 PHE A N 1
ATOM 746 C CA . PHE A 1 100 ? -2.221 -1.548 -31.334 1.00 88.38 100 PHE A CA 1
ATOM 747 C C . PHE A 1 100 ? -0.833 -1.648 -31.976 1.00 88.38 100 PHE A C 1
ATOM 749 O O . PHE A 1 100 ? -0.283 -0.628 -32.384 1.00 88.38 100 PHE A O 1
ATOM 756 N N . GLY A 1 101 ? -0.234 -2.843 -32.034 1.00 82.44 101 GLY A N 1
ATOM 757 C CA . GLY A 1 101 ? 1.141 -3.034 -32.509 1.00 82.44 101 GLY A CA 1
ATOM 758 C C . GLY A 1 101 ? 2.206 -2.430 -31.587 1.00 82.44 101 GLY A C 1
ATOM 759 O O . GLY A 1 101 ? 3.380 -2.399 -31.947 1.00 82.44 101 GLY A O 1
ATOM 760 N N . ALA A 1 102 ? 1.814 -1.936 -30.410 1.00 79.06 102 ALA A N 1
ATOM 761 C CA . ALA A 1 102 ? 2.678 -1.221 -29.483 1.00 79.06 102 ALA A CA 1
ATOM 762 C C . ALA A 1 102 ? 2.440 -1.683 -28.045 1.00 79.06 102 ALA A C 1
ATOM 764 O O . ALA A 1 102 ? 1.305 -1.891 -27.607 1.00 79.06 102 ALA A O 1
ATOM 765 N N . THR A 1 103 ? 3.529 -1.814 -27.296 1.00 79.00 103 THR A N 1
ATOM 766 C CA . THR A 1 103 ? 3.491 -2.130 -25.874 1.00 79.00 103 THR A CA 1
ATOM 767 C C . THR A 1 103 ? 3.253 -0.853 -25.056 1.00 79.00 103 THR A C 1
ATOM 769 O O . THR A 1 103 ? 3.876 0.174 -25.335 1.00 79.00 103 THR A O 1
ATOM 772 N N . PRO A 1 104 ? 2.398 -0.868 -24.013 1.00 76.88 104 PRO A N 1
ATOM 773 C CA . PRO A 1 104 ? 2.190 0.303 -23.152 1.00 76.88 104 PRO A CA 1
ATOM 774 C C . PRO A 1 104 ? 3.463 0.752 -22.426 1.00 76.88 104 PRO A C 1
ATOM 776 O O . PRO A 1 104 ? 3.592 1.917 -22.057 1.00 76.88 104 PRO A O 1
ATOM 779 N N . ILE A 1 105 ? 4.376 -0.194 -22.190 1.00 81.19 105 ILE A N 1
ATOM 780 C CA . ILE A 1 105 ? 5.715 0.026 -21.648 1.00 81.19 105 ILE A CA 1
ATOM 781 C C . ILE A 1 105 ? 6.703 -0.462 -22.707 1.00 81.19 105 ILE A C 1
ATOM 783 O O . ILE A 1 105 ? 6.658 -1.626 -23.117 1.00 81.19 105 ILE A O 1
ATOM 787 N N . GLY A 1 106 ? 7.551 0.446 -23.187 1.00 85.62 106 GLY A N 1
ATOM 788 C CA . GLY A 1 106 ? 8.551 0.149 -24.210 1.00 85.62 106 GLY A CA 1
ATOM 789 C C . GLY A 1 106 ? 9.831 -0.473 -23.632 1.00 85.62 106 GLY A C 1
ATOM 790 O O . GLY A 1 106 ? 10.026 -0.463 -22.414 1.00 85.62 106 GLY A O 1
ATOM 791 N N . PRO A 1 107 ? 10.753 -0.948 -24.491 1.00 85.75 107 PRO A N 1
ATOM 792 C CA . PRO A 1 107 ? 12.023 -1.536 -24.056 1.00 85.75 107 PRO A CA 1
ATOM 793 C C . PRO A 1 107 ? 12.866 -0.599 -23.178 1.00 85.75 107 PRO A C 1
ATOM 795 O O . PRO A 1 107 ? 13.404 -1.024 -22.163 1.00 85.75 107 PRO A O 1
ATOM 798 N N . LYS A 1 108 ? 12.904 0.703 -23.501 1.00 86.50 108 LYS A N 1
ATOM 799 C CA . LYS A 1 108 ? 13.652 1.707 -22.719 1.00 86.50 108 LYS A CA 1
ATOM 800 C C . LYS A 1 108 ? 13.132 1.853 -21.287 1.00 86.50 108 LYS A C 1
ATOM 802 O O . LYS A 1 108 ? 13.915 1.907 -20.344 1.00 86.50 108 LYS A O 1
ATOM 807 N N . ASP A 1 109 ? 11.811 1.900 -21.119 1.00 85.00 109 ASP A N 1
ATOM 808 C CA . ASP A 1 109 ? 11.189 1.983 -19.795 1.00 85.00 109 ASP A CA 1
ATOM 809 C C . ASP A 1 109 ? 11.406 0.685 -19.008 1.00 85.00 109 ASP A C 1
ATOM 811 O O . ASP A 1 109 ? 11.618 0.714 -17.798 1.00 85.00 109 ASP A O 1
ATOM 815 N N . ALA A 1 110 ? 11.396 -0.459 -19.696 1.00 87.38 110 ALA A N 1
ATOM 816 C CA . ALA A 1 110 ? 11.662 -1.759 -19.097 1.00 87.38 110 ALA A CA 1
ATOM 817 C C . ALA A 1 110 ? 13.109 -1.893 -18.596 1.00 87.38 110 ALA A C 1
ATOM 819 O O . ALA A 1 110 ? 13.328 -2.320 -17.462 1.00 87.38 110 ALA A O 1
ATOM 820 N N . GLU A 1 111 ? 14.095 -1.464 -19.385 1.00 89.81 111 GLU A N 1
ATOM 821 C CA . GLU A 1 111 ? 15.498 -1.383 -18.958 1.00 89.81 111 GLU A CA 1
ATOM 822 C C . GLU A 1 111 ? 15.668 -0.424 -17.774 1.00 89.81 111 GLU A C 1
ATOM 824 O O . GLU A 1 111 ? 16.368 -0.734 -16.807 1.00 89.81 111 GLU A O 1
ATOM 829 N N . HIS A 1 112 ? 14.970 0.715 -17.793 1.00 89.00 112 HIS A N 1
ATOM 830 C CA . HIS A 1 112 ? 14.973 1.660 -16.680 1.00 89.00 112 HIS A CA 1
ATOM 831 C C . HIS A 1 112 ? 14.395 1.051 -15.391 1.00 89.00 112 HIS A C 1
ATOM 833 O O . HIS A 1 112 ? 14.924 1.283 -14.299 1.00 89.00 112 HIS A O 1
ATOM 839 N N . VAL A 1 113 ? 13.347 0.225 -15.492 1.00 88.31 113 VAL A N 1
ATOM 840 C CA . VAL A 1 113 ? 12.832 -0.541 -14.348 1.00 88.31 113 VAL A CA 1
ATOM 841 C C . VAL A 1 113 ? 13.912 -1.471 -13.802 1.00 88.31 113 VAL A C 1
ATOM 843 O O . VAL A 1 113 ? 14.146 -1.442 -12.598 1.00 88.31 113 VAL A O 1
ATOM 846 N N . LEU A 1 114 ? 14.611 -2.237 -14.645 1.00 89.62 114 LEU A N 1
ATOM 847 C CA . LEU A 1 114 ? 15.661 -3.157 -14.183 1.00 89.62 114 LEU A CA 1
ATOM 848 C C . LEU A 1 114 ? 16.847 -2.436 -13.524 1.00 89.62 114 LEU A C 1
ATOM 850 O O . LEU A 1 114 ? 17.429 -2.940 -12.564 1.00 89.62 114 LEU A O 1
ATOM 854 N N . HIS A 1 115 ? 17.193 -1.242 -14.008 1.00 90.25 115 HIS A N 1
ATOM 855 C CA . HIS A 1 115 ? 18.270 -0.437 -13.433 1.00 90.25 115 HIS A CA 1
ATOM 856 C C . HIS A 1 115 ? 17.895 0.232 -12.108 1.00 90.25 115 HIS A C 1
ATOM 858 O O . HIS A 1 115 ? 18.739 0.339 -11.219 1.00 90.25 115 HIS A O 1
ATOM 864 N N . THR A 1 116 ? 16.653 0.699 -11.964 1.00 88.06 116 THR A N 1
ATOM 865 C CA . THR A 1 116 ? 16.229 1.445 -10.768 1.00 88.06 116 THR A CA 1
ATOM 866 C C . THR A 1 116 ? 15.646 0.549 -9.678 1.00 88.06 116 THR A C 1
ATOM 868 O O . THR A 1 116 ? 15.813 0.836 -8.496 1.00 88.06 116 THR A O 1
ATOM 871 N N . LEU A 1 117 ? 14.999 -0.561 -10.045 1.00 89.56 117 LEU A N 1
ATOM 872 C CA . LEU A 1 117 ? 14.404 -1.531 -9.126 1.00 89.56 117 LEU A CA 1
ATOM 873 C C . LEU A 1 117 ? 15.411 -2.628 -8.752 1.00 89.56 117 LEU A C 1
ATOM 875 O O . LEU A 1 117 ? 15.109 -3.806 -8.846 1.00 89.56 117 LEU A O 1
ATOM 879 N N . THR A 1 118 ? 16.614 -2.270 -8.311 1.00 91.06 118 THR A N 1
ATOM 880 C CA . THR A 1 118 ? 17.646 -3.254 -7.933 1.00 91.06 118 THR A CA 1
ATOM 881 C C . THR A 1 118 ? 17.919 -3.258 -6.434 1.00 91.06 118 THR A C 1
ATOM 883 O O . THR A 1 118 ? 17.865 -2.218 -5.771 1.00 91.06 118 THR A O 1
ATOM 886 N N . LEU A 1 119 ? 18.239 -4.433 -5.885 1.00 90.38 119 LEU A N 1
ATOM 887 C CA . LEU A 1 119 ? 18.605 -4.598 -4.476 1.00 90.38 119 LEU A CA 1
ATOM 888 C C . LEU A 1 119 ? 19.930 -3.900 -4.138 1.00 90.38 119 LEU A C 1
ATOM 890 O O . LEU A 1 119 ? 20.136 -3.497 -2.999 1.00 90.38 119 LEU A O 1
ATOM 894 N N . LEU A 1 120 ? 20.808 -3.744 -5.132 1.00 89.94 120 LEU A N 1
ATOM 895 C CA . LEU A 1 120 ? 22.118 -3.101 -4.992 1.00 89.94 120 LEU A CA 1
ATOM 896 C C . LEU A 1 120 ? 22.026 -1.568 -4.885 1.00 89.94 120 LEU A C 1
ATOM 898 O O . LEU A 1 120 ? 23.021 -0.908 -4.600 1.00 89.94 120 LEU A O 1
ATOM 902 N N . GLY A 1 121 ? 20.846 -1.003 -5.148 1.00 89.81 121 GLY A N 1
ATOM 903 C CA . GLY A 1 121 ? 20.586 0.431 -5.141 1.00 89.81 121 GLY A CA 1
ATOM 904 C C . GLY A 1 121 ? 19.812 0.908 -3.904 1.00 89.81 121 GLY A C 1
ATOM 905 O O . GLY A 1 121 ? 19.634 0.169 -2.933 1.00 89.81 121 GLY A O 1
ATOM 906 N N . PRO A 1 122 ? 19.275 2.141 -3.937 1.00 93.94 122 PRO A N 1
ATOM 907 C CA . PRO A 1 122 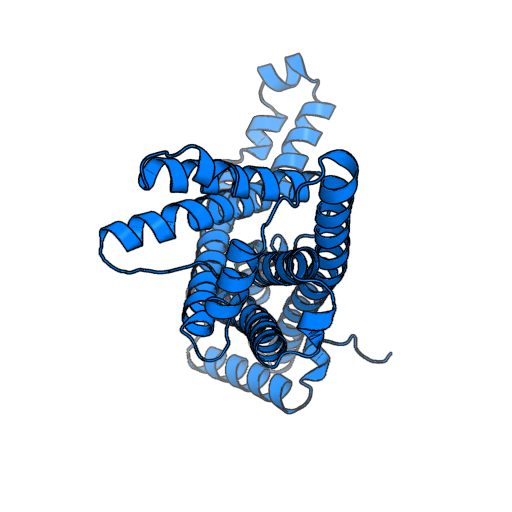? 18.530 2.736 -2.822 1.00 93.94 122 PRO A CA 1
ATOM 908 C C . PRO A 1 122 ? 17.120 2.146 -2.620 1.00 93.94 122 PRO A C 1
ATOM 910 O O . PRO A 1 122 ? 16.372 2.616 -1.762 1.00 93.94 122 PRO A O 1
ATOM 913 N N . THR A 1 123 ? 16.735 1.108 -3.372 1.00 93.94 123 THR A N 1
ATOM 914 C CA . THR A 1 123 ? 15.381 0.527 -3.381 1.00 93.94 123 THR A CA 1
ATOM 915 C C . THR A 1 123 ? 14.869 0.176 -1.987 1.00 93.94 123 THR A C 1
ATOM 917 O O . THR A 1 123 ? 13.718 0.467 -1.669 1.00 93.94 123 THR A O 1
ATOM 920 N N . LEU A 1 124 ? 15.712 -0.404 -1.126 1.00 95.06 124 LEU A N 1
ATOM 921 C CA . LEU A 1 124 ? 15.310 -0.765 0.238 1.00 95.06 124 LEU A CA 1
ATOM 922 C C . LEU A 1 124 ? 15.013 0.463 1.102 1.00 95.06 124 LEU A C 1
ATOM 924 O O . LEU A 1 124 ? 14.061 0.461 1.881 1.00 95.06 124 LEU A O 1
ATOM 928 N N . PHE A 1 125 ? 15.786 1.535 0.940 1.00 95.75 125 PHE A N 1
ATOM 929 C CA . PHE A 1 125 ? 15.538 2.788 1.642 1.00 95.75 125 PHE A CA 1
ATOM 930 C C . PHE A 1 125 ? 14.196 3.399 1.212 1.00 95.75 125 PHE A C 1
ATOM 932 O O . PHE A 1 125 ? 13.367 3.744 2.055 1.00 95.75 125 PHE A O 1
ATOM 939 N N . PHE A 1 126 ? 13.926 3.429 -0.094 1.00 95.06 126 PHE A N 1
ATOM 940 C CA . PHE A 1 126 ? 12.642 3.877 -0.640 1.00 95.06 126 PHE A CA 1
ATOM 941 C C . PHE A 1 126 ? 11.465 2.982 -0.221 1.00 95.06 126 PHE A C 1
ATOM 943 O O . PHE A 1 126 ? 10.362 3.471 0.041 1.00 95.06 126 PHE A O 1
ATOM 950 N N . ALA A 1 127 ? 11.686 1.674 -0.084 1.00 95.38 127 ALA A N 1
ATOM 951 C CA . ALA A 1 127 ? 10.682 0.741 0.416 1.00 95.38 127 ALA A CA 1
ATOM 952 C C . ALA A 1 127 ? 10.355 0.973 1.899 1.00 95.38 127 ALA A C 1
ATOM 954 O O . ALA A 1 127 ? 9.183 0.962 2.286 1.00 95.38 127 ALA A O 1
ATOM 955 N N . ALA A 1 128 ? 11.371 1.232 2.727 1.00 96.25 128 ALA A N 1
ATOM 956 C CA . ALA A 1 128 ? 11.183 1.600 4.127 1.00 96.25 128 ALA A CA 1
ATOM 957 C C . ALA A 1 128 ? 10.428 2.932 4.254 1.00 96.25 128 ALA A C 1
ATOM 959 O O . ALA A 1 128 ? 9.463 3.018 5.014 1.00 96.25 128 ALA A O 1
ATOM 960 N N . PHE A 1 129 ? 10.796 3.937 3.452 1.00 95.75 129 PHE A N 1
ATOM 961 C CA . PHE A 1 129 ? 10.076 5.209 3.369 1.00 95.75 129 PHE A CA 1
ATOM 962 C C . PHE A 1 129 ? 8.607 5.013 2.971 1.00 95.75 129 PHE A C 1
ATOM 964 O O . PHE A 1 129 ? 7.705 5.566 3.596 1.00 95.75 129 PHE A O 1
ATOM 971 N N . THR A 1 130 ? 8.343 4.144 1.997 1.00 94.75 130 THR A N 1
ATOM 972 C CA . THR A 1 130 ? 6.974 3.784 1.603 1.00 94.75 130 THR A CA 1
ATOM 973 C C . THR A 1 130 ? 6.202 3.146 2.765 1.00 94.75 130 THR A C 1
ATOM 975 O O . THR A 1 130 ? 5.028 3.450 2.959 1.00 94.75 130 THR A O 1
ATOM 978 N N . GLY A 1 131 ? 6.860 2.337 3.603 1.00 93.31 131 GLY A N 1
ATOM 979 C CA . GLY A 1 131 ? 6.286 1.831 4.855 1.00 93.31 131 GLY A CA 1
ATOM 980 C C . GLY A 1 131 ? 5.887 2.936 5.845 1.00 93.31 131 GLY A C 1
ATOM 981 O O . GLY A 1 131 ? 4.860 2.822 6.512 1.00 93.31 131 GLY A O 1
ATOM 982 N N . VAL A 1 132 ? 6.635 4.043 5.902 1.00 94.69 132 VAL A N 1
ATOM 983 C CA . VAL A 1 132 ? 6.255 5.228 6.695 1.00 94.69 132 VAL A CA 1
ATOM 984 C C . VAL A 1 132 ? 4.996 5.889 6.131 1.00 94.69 132 VAL A C 1
ATOM 986 O O . VAL A 1 132 ? 4.121 6.270 6.905 1.00 94.69 132 VAL A O 1
ATOM 989 N N . LEU A 1 133 ? 4.864 5.989 4.804 1.00 93.94 133 LEU A N 1
ATOM 990 C CA . LEU A 1 133 ? 3.659 6.539 4.165 1.00 93.94 133 LEU A CA 1
ATOM 991 C C . LEU A 1 133 ? 2.421 5.664 4.408 1.00 93.94 133 LEU A C 1
ATOM 993 O O . LEU A 1 133 ? 1.345 6.193 4.693 1.00 93.94 133 LEU A O 1
ATOM 997 N N . LEU A 1 134 ? 2.574 4.335 4.352 1.00 91.88 134 LEU A N 1
ATOM 998 C CA . LEU A 1 134 ? 1.516 3.383 4.714 1.00 91.88 134 LEU A CA 1
ATOM 999 C C . LEU A 1 134 ? 1.051 3.602 6.160 1.00 91.88 134 LEU A C 1
ATOM 1001 O O . LEU A 1 134 ? -0.150 3.693 6.426 1.00 91.88 134 LEU A O 1
ATOM 1005 N N . PHE A 1 135 ? 1.997 3.776 7.085 1.00 91.50 135 PHE A N 1
ATOM 1006 C CA . PHE A 1 135 ? 1.685 4.106 8.471 1.00 91.50 135 PHE A CA 1
ATOM 1007 C C . PHE A 1 135 ? 0.995 5.474 8.603 1.00 91.50 135 PHE A C 1
ATOM 1009 O O . PHE A 1 135 ? -0.041 5.569 9.258 1.00 91.50 135 PHE A O 1
ATOM 1016 N N . ALA A 1 136 ? 1.507 6.525 7.962 1.00 93.00 136 ALA A N 1
ATOM 1017 C CA . ALA A 1 136 ? 0.902 7.857 8.009 1.00 93.00 136 ALA A CA 1
ATOM 1018 C C . ALA A 1 136 ? -0.554 7.839 7.508 1.00 93.00 136 ALA A C 1
ATOM 1020 O O . ALA A 1 136 ? -1.433 8.441 8.123 1.00 93.00 136 ALA A O 1
ATOM 1021 N N . SER A 1 137 ? -0.829 7.067 6.454 1.00 91.31 137 SER A N 1
ATOM 1022 C CA . SER A 1 137 ? -2.179 6.859 5.926 1.00 91.31 137 SER A CA 1
ATOM 1023 C C . SER A 1 137 ? -3.099 6.182 6.946 1.00 91.31 137 SER A C 1
ATOM 1025 O O . SER A 1 137 ? -4.239 6.610 7.119 1.00 91.31 137 SER A O 1
ATOM 1027 N N . SER A 1 138 ? -2.595 5.185 7.684 1.00 87.06 138 SER A N 1
ATOM 1028 C CA . SER A 1 138 ? -3.354 4.526 8.761 1.00 87.06 138 SER A CA 1
ATOM 1029 C C . SER A 1 138 ? -3.747 5.485 9.889 1.00 87.06 138 SER A C 1
ATOM 1031 O O . SER A 1 138 ? -4.857 5.404 10.409 1.00 87.06 138 SER A O 1
ATOM 1033 N N . ILE A 1 139 ? -2.879 6.445 10.228 1.00 89.50 139 ILE A N 1
ATOM 1034 C CA . ILE A 1 139 ? -3.182 7.469 11.234 1.00 89.50 139 ILE A CA 1
ATOM 1035 C C . ILE A 1 139 ? -4.271 8.417 10.728 1.00 89.50 139 ILE A C 1
ATOM 1037 O O . ILE A 1 139 ? -5.199 8.725 11.473 1.00 89.50 139 ILE A O 1
ATOM 1041 N N . ILE A 1 140 ? -4.192 8.845 9.464 1.00 91.88 140 ILE A N 1
ATOM 1042 C CA . ILE A 1 140 ? -5.233 9.675 8.841 1.00 91.88 140 ILE A CA 1
ATOM 1043 C C . ILE A 1 140 ? -6.568 8.924 8.837 1.00 91.88 140 ILE A C 1
ATOM 1045 O O . ILE A 1 140 ? -7.588 9.497 9.209 1.00 91.88 140 ILE A O 1
ATOM 1049 N N . ALA A 1 141 ? -6.563 7.642 8.473 1.00 89.25 141 ALA A N 1
ATOM 1050 C CA . ALA A 1 141 ? -7.754 6.802 8.463 1.00 89.25 141 ALA A CA 1
ATOM 1051 C C . ALA A 1 141 ? -8.403 6.698 9.848 1.00 89.25 141 ALA A C 1
ATOM 1053 O O . ALA A 1 141 ? -9.583 7.020 9.992 1.00 89.25 141 ALA A O 1
ATOM 1054 N N . GLY A 1 142 ? -7.615 6.357 10.874 1.00 86.56 142 GLY A N 1
ATOM 1055 C CA . GLY A 1 142 ? -8.089 6.295 12.256 1.00 86.56 142 GLY A CA 1
ATOM 1056 C C . GLY A 1 142 ? -8.579 7.648 12.781 1.00 86.56 142 GLY A C 1
ATOM 1057 O O . GLY A 1 142 ? -9.573 7.708 13.502 1.00 86.56 142 GLY A O 1
ATOM 1058 N N . TRP A 1 143 ? -7.937 8.753 12.386 1.00 90.75 143 TRP A N 1
ATOM 1059 C CA . TRP A 1 143 ? -8.391 10.101 12.734 1.00 90.75 143 TRP A CA 1
ATOM 1060 C C . TRP A 1 143 ? -9.740 10.443 12.091 1.00 90.75 143 TRP A C 1
ATOM 1062 O O . TRP A 1 143 ? -10.637 10.908 12.794 1.00 90.75 143 TRP A O 1
ATOM 1072 N N . VAL A 1 144 ? -9.915 10.181 10.789 1.00 93.75 144 VAL A N 1
ATOM 1073 C CA . VAL A 1 144 ? -11.186 10.423 10.083 1.00 93.75 144 VAL A CA 1
ATOM 1074 C C . VAL A 1 144 ? -12.297 9.546 10.651 1.00 93.75 144 VAL A C 1
ATOM 1076 O O . VAL A 1 144 ? -13.406 10.030 10.869 1.00 93.75 144 VAL A O 1
ATOM 1079 N N . GLU A 1 145 ? -12.014 8.271 10.917 1.00 89.88 145 GLU A N 1
ATOM 1080 C CA . GLU A 1 145 ? -12.969 7.359 11.540 1.00 89.88 145 GLU A CA 1
ATOM 1081 C C . GLU A 1 145 ? -13.398 7.874 12.915 1.00 89.88 145 GLU A C 1
ATOM 1083 O O . GLU A 1 145 ? -14.592 8.045 13.153 1.00 89.88 145 GLU A O 1
ATOM 1088 N N . ASN A 1 146 ? -12.444 8.219 13.785 1.00 89.50 146 ASN A N 1
ATOM 1089 C CA . ASN A 1 146 ? -12.743 8.774 15.103 1.00 89.50 146 ASN A CA 1
ATOM 1090 C C . ASN A 1 146 ? -13.541 10.084 15.011 1.00 89.50 146 ASN A C 1
ATOM 1092 O O . ASN A 1 146 ? -14.505 10.274 15.748 1.00 89.50 146 ASN A O 1
ATOM 1096 N N . TRP A 1 147 ? -13.196 10.970 14.073 1.00 94.31 147 TRP A N 1
ATOM 1097 C CA . TRP A 1 147 ? -13.946 12.200 13.816 1.00 94.31 147 TRP A CA 1
ATOM 1098 C C . TRP A 1 147 ? -15.388 11.909 13.375 1.00 94.31 147 TRP A C 1
ATOM 1100 O O . TRP A 1 147 ? -16.319 12.550 13.868 1.00 94.31 147 TRP A O 1
ATOM 1110 N N . PHE A 1 148 ? -15.583 10.917 12.500 1.00 93.81 148 PHE A N 1
ATOM 1111 C CA . PHE A 1 148 ? -16.894 10.476 12.022 1.00 93.81 148 PHE A CA 1
ATOM 1112 C C . PHE A 1 148 ? -17.752 9.917 13.167 1.00 93.81 148 PHE A C 1
ATOM 1114 O O . PHE A 1 148 ? -18.940 10.237 13.260 1.00 93.81 148 PHE A O 1
ATOM 1121 N N . VAL A 1 149 ? -17.147 9.127 14.066 1.00 91.44 149 VAL A N 1
ATOM 1122 C CA . VAL A 1 149 ? -17.804 8.607 15.277 1.00 91.44 149 VAL A CA 1
ATOM 1123 C C . VAL A 1 149 ? -18.170 9.739 16.232 1.00 91.44 149 VAL A C 1
ATOM 1125 O O . VAL A 1 149 ? -19.309 9.814 16.688 1.00 91.44 149 VAL A O 1
ATOM 1128 N N . TRP A 1 150 ? -17.211 10.617 16.530 1.00 93.56 150 TRP A N 1
ATOM 1129 C CA . TRP A 1 150 ? -17.357 11.703 17.496 1.00 93.56 150 TRP A CA 1
ATOM 1130 C C . TRP A 1 150 ? -18.504 12.643 17.128 1.00 93.56 150 TRP A C 1
ATOM 1132 O O . TRP A 1 150 ? -19.340 12.970 17.968 1.00 93.56 150 TRP A O 1
ATOM 1142 N N . HIS A 1 151 ? -18.595 13.017 15.850 1.00 95.50 151 HIS A N 1
ATOM 1143 C CA . HIS A 1 151 ? -19.658 13.886 15.342 1.00 95.50 151 HIS A CA 1
ATOM 1144 C C . HIS A 1 151 ? -20.960 13.136 15.026 1.00 95.50 151 HIS A C 1
ATOM 1146 O O . HIS A 1 151 ? -21.901 13.750 14.522 1.00 95.50 151 HIS A O 1
ATOM 1152 N N . ARG A 1 152 ? -21.031 11.825 15.310 1.00 94.69 152 ARG A N 1
ATOM 1153 C CA . ARG A 1 152 ? -22.189 10.957 15.038 1.00 94.69 152 ARG A CA 1
ATOM 1154 C C . ARG A 1 152 ? -22.717 11.128 13.613 1.00 94.69 152 ARG A C 1
ATOM 1156 O O . ARG A 1 152 ? -23.923 11.264 13.390 1.00 94.69 152 ARG A O 1
ATOM 1163 N N . ILE A 1 153 ? -21.804 11.173 12.640 1.00 96.12 153 ILE A N 1
ATOM 1164 C CA . ILE A 1 153 ? -22.150 11.429 11.236 1.00 96.12 153 ILE A CA 1
ATOM 1165 C C . ILE A 1 153 ? -23.048 10.314 10.686 1.00 96.12 153 ILE A C 1
ATOM 1167 O O . ILE A 1 153 ? -23.943 10.584 9.892 1.00 96.12 153 ILE A O 1
ATOM 1171 N N . ASP A 1 154 ? -22.878 9.079 11.160 1.00 92.88 154 ASP A N 1
ATOM 1172 C CA . ASP A 1 154 ? -23.812 7.974 10.919 1.00 92.88 154 ASP A CA 1
ATOM 1173 C C . ASP A 1 154 ? -25.248 8.330 11.326 1.00 92.88 154 ASP A C 1
ATOM 1175 O O . ASP A 1 154 ? -26.169 8.228 10.517 1.00 92.88 154 ASP A O 1
ATOM 1179 N N . SER A 1 155 ? -25.438 8.819 12.549 1.00 94.44 155 SER A N 1
ATOM 1180 C CA . SER A 1 155 ? -26.746 9.246 13.053 1.00 94.44 155 SER A CA 1
ATOM 1181 C C . SER A 1 155 ? -27.282 10.442 12.265 1.00 94.44 155 SER A C 1
ATOM 1183 O O . SER A 1 155 ? -28.466 10.480 11.927 1.00 94.44 155 SER A O 1
ATOM 1185 N N . ALA A 1 156 ? -26.410 11.394 11.921 1.00 95.62 156 ALA A N 1
ATOM 1186 C CA . ALA A 1 156 ? -26.773 12.543 11.104 1.00 95.62 156 ALA A CA 1
ATOM 1187 C C . ALA A 1 156 ? -27.275 12.109 9.719 1.00 95.62 156 ALA A C 1
ATOM 1189 O O . ALA A 1 156 ? -28.294 12.616 9.267 1.00 95.62 156 ALA A O 1
ATOM 1190 N N . ILE A 1 157 ? -26.622 11.142 9.065 1.00 93.94 157 ILE A N 1
ATOM 1191 C CA . ILE A 1 157 ? -27.056 10.588 7.773 1.00 93.94 157 ILE A CA 1
ATOM 1192 C C . ILE A 1 157 ? -28.390 9.847 7.917 1.00 93.94 157 ILE A C 1
ATOM 1194 O O . ILE A 1 157 ? -29.295 10.048 7.105 1.00 93.94 157 ILE A O 1
ATOM 1198 N N . ALA A 1 158 ? -28.521 9.016 8.953 1.00 95.06 158 ALA A N 1
ATOM 1199 C CA . ALA A 1 158 ? -29.688 8.170 9.178 1.00 95.06 158 ALA A CA 1
ATOM 1200 C C . ALA A 1 158 ? -30.985 8.969 9.397 1.00 95.06 158 ALA A C 1
ATOM 1202 O O . ALA A 1 158 ? -32.046 8.552 8.930 1.00 95.06 158 ALA A O 1
ATOM 1203 N N . TRP A 1 159 ? -30.894 10.116 10.080 1.00 95.31 159 TRP A N 1
ATOM 1204 C CA . TRP A 1 159 ? -32.049 10.911 10.516 1.00 95.31 159 TRP A CA 1
ATOM 1205 C C . TRP A 1 159 ? -32.181 12.275 9.829 1.00 95.31 159 TRP A C 1
ATOM 1207 O O . TRP A 1 159 ? -33.077 13.047 10.167 1.00 95.31 159 TRP A O 1
ATOM 1217 N N . ASN A 1 160 ? -31.328 12.603 8.853 1.00 95.81 160 ASN A N 1
ATOM 1218 C CA . ASN A 1 160 ? -31.434 13.875 8.143 1.00 95.81 160 ASN A CA 1
ATOM 1219 C C . ASN A 1 160 ? -32.764 13.962 7.363 1.00 95.81 160 ASN A C 1
ATOM 1221 O O . ASN A 1 160 ? -32.990 13.135 6.471 1.00 95.81 160 ASN A O 1
ATOM 1225 N N . PRO A 1 161 ? -33.597 15.000 7.582 1.00 95.06 161 PRO A N 1
ATOM 1226 C CA . PRO A 1 161 ? -34.900 15.111 6.926 1.00 95.06 161 PRO A CA 1
ATOM 1227 C C . PRO A 1 161 ? -34.830 15.092 5.394 1.00 95.06 161 PRO A C 1
ATOM 1229 O O . PRO A 1 161 ? -35.685 14.495 4.747 1.00 95.06 161 PRO A O 1
ATOM 1232 N N . ARG A 1 162 ? -33.792 15.690 4.788 1.00 96.19 162 ARG A N 1
ATOM 1233 C CA . ARG A 1 162 ? -33.622 15.722 3.324 1.00 96.19 162 ARG A CA 1
ATOM 1234 C C . ARG A 1 162 ? -33.203 14.363 2.769 1.00 96.19 162 ARG A C 1
ATOM 1236 O O . ARG A 1 162 ? -33.652 13.986 1.690 1.00 96.19 162 ARG A O 1
ATOM 1243 N N . ILE A 1 163 ? -32.348 13.634 3.485 1.00 92.81 163 ILE A N 1
ATOM 1244 C CA . ILE A 1 163 ? -31.904 12.290 3.086 1.00 92.81 163 ILE A CA 1
ATOM 1245 C C . ILE A 1 163 ? -33.071 11.308 3.202 1.00 92.81 163 ILE A C 1
ATOM 1247 O O . ILE A 1 163 ? -33.345 10.573 2.254 1.00 92.81 163 ILE A O 1
ATOM 1251 N N . VAL A 1 164 ? -33.797 11.343 4.322 1.00 95.81 164 VAL A N 1
ATOM 1252 C CA . VAL A 1 164 ? -34.973 10.495 4.555 1.00 95.81 164 VAL A CA 1
ATOM 1253 C C . VAL A 1 164 ? -36.072 10.797 3.538 1.00 95.81 164 VAL A C 1
ATOM 1255 O O . VAL A 1 164 ? -36.615 9.859 2.961 1.00 95.81 164 VAL A O 1
ATOM 1258 N N . ALA A 1 165 ? -36.348 12.071 3.239 1.00 95.38 165 ALA A N 1
ATOM 1259 C CA . ALA A 1 165 ? -37.335 12.444 2.226 1.00 95.38 165 ALA A CA 1
ATOM 1260 C C . ALA A 1 165 ? -36.954 11.978 0.806 1.00 95.38 165 ALA A C 1
ATOM 1262 O O . ALA A 1 165 ? -37.833 11.608 0.036 1.00 95.38 165 ALA A O 1
ATOM 1263 N N . ARG A 1 166 ? -35.659 11.974 0.446 1.00 95.12 166 ARG A N 1
ATOM 1264 C CA . ARG A 1 166 ? -35.193 11.577 -0.899 1.00 95.12 166 ARG A CA 1
ATOM 1265 C C . ARG A 1 166 ? -35.021 10.069 -1.084 1.00 95.12 166 ARG A C 1
ATOM 1267 O O . ARG A 1 166 ? -35.307 9.560 -2.161 1.00 95.12 166 ARG A O 1
ATOM 1274 N N . LEU A 1 167 ? -34.504 9.357 -0.082 1.00 92.50 167 LEU A N 1
ATOM 1275 C CA . LEU A 1 167 ? -34.133 7.936 -0.197 1.00 92.50 167 LEU A CA 1
ATOM 1276 C C . LEU A 1 167 ? -35.111 6.991 0.524 1.00 92.50 167 LEU A C 1
ATOM 1278 O O . LEU A 1 167 ? -35.181 5.799 0.196 1.00 92.50 167 LEU A O 1
ATOM 1282 N N . GLY A 1 168 ? -35.859 7.507 1.501 1.00 94.62 168 GLY A N 1
ATOM 1283 C CA . GLY A 1 168 ? -36.634 6.736 2.471 1.00 94.62 168 GLY A CA 1
ATOM 1284 C C . GLY A 1 168 ? -35.811 6.339 3.703 1.00 94.62 168 GLY A C 1
ATOM 1285 O O . GLY A 1 168 ? -34.588 6.189 3.637 1.00 94.62 168 GLY A O 1
ATOM 1286 N N . SER A 1 169 ? -36.490 6.119 4.833 1.00 93.88 169 SER A N 1
ATOM 1287 C CA . SER A 1 169 ? -35.871 5.806 6.134 1.00 93.88 169 SER A CA 1
ATOM 1288 C C . SER A 1 169 ? -34.961 4.573 6.078 1.00 93.88 169 SER A C 1
ATOM 1290 O O . SER A 1 169 ? -33.803 4.630 6.483 1.00 93.88 169 SER A O 1
ATOM 1292 N N . ALA A 1 170 ? -35.434 3.473 5.487 1.00 94.50 170 ALA A N 1
ATOM 1293 C CA . ALA A 1 170 ? -34.664 2.233 5.386 1.00 94.50 170 ALA A CA 1
ATOM 1294 C C . ALA A 1 170 ? -33.388 2.375 4.530 1.00 94.50 170 ALA A C 1
ATOM 1296 O O . ALA A 1 170 ? -32.385 1.708 4.788 1.00 94.50 170 ALA A O 1
ATOM 1297 N N . ARG A 1 171 ? -33.394 3.229 3.494 1.00 94.19 171 ARG A N 1
ATOM 1298 C CA . ARG A 1 171 ? -32.188 3.493 2.686 1.00 94.19 171 ARG A CA 1
ATOM 1299 C C . ARG A 1 171 ? -31.231 4.441 3.402 1.00 94.19 171 ARG A C 1
ATOM 1301 O O . ARG A 1 171 ? -30.032 4.200 3.343 1.00 94.19 171 ARG A O 1
ATOM 1308 N N . ALA A 1 172 ? -31.743 5.448 4.110 1.00 95.19 172 ALA A N 1
ATOM 1309 C CA . ALA A 1 172 ? -30.926 6.342 4.929 1.00 95.19 172 ALA A CA 1
ATOM 1310 C C . ALA A 1 172 ? -30.150 5.567 6.010 1.00 95.19 172 ALA A C 1
ATOM 1312 O O . ALA A 1 172 ? -28.944 5.755 6.152 1.00 95.19 172 ALA A O 1
ATOM 1313 N N . GLN A 1 173 ? -30.807 4.615 6.684 1.00 95.06 173 GLN A N 1
ATOM 1314 C CA . GLN A 1 173 ? -30.169 3.730 7.667 1.00 95.06 173 GLN A CA 1
ATOM 1315 C C . GLN A 1 173 ? -29.071 2.857 7.043 1.00 95.06 173 GLN A C 1
ATOM 1317 O O . GLN A 1 173 ? -27.954 2.791 7.553 1.00 95.06 173 GLN A O 1
ATOM 1322 N N . ARG A 1 174 ? -29.345 2.231 5.888 1.00 93.69 174 ARG A N 1
ATOM 1323 C CA . ARG A 1 174 ? -28.324 1.455 5.161 1.00 93.69 174 ARG A CA 1
ATOM 1324 C C . ARG A 1 174 ? -27.144 2.317 4.722 1.00 93.69 174 ARG A C 1
ATOM 1326 O O . ARG A 1 174 ? -26.009 1.854 4.762 1.00 93.69 174 ARG A O 1
ATOM 1333 N N . TRP A 1 175 ? -27.395 3.559 4.321 1.00 95.25 175 TRP A N 1
ATOM 1334 C CA . TRP A 1 175 ? -26.344 4.477 3.900 1.00 95.25 175 TRP A CA 1
ATOM 1335 C C . TRP A 1 175 ? -25.460 4.922 5.068 1.00 95.25 175 TRP A C 1
ATOM 1337 O O . TRP A 1 175 ? -24.237 4.938 4.938 1.00 95.25 175 TRP A O 1
ATOM 1347 N N . ALA A 1 176 ? -26.063 5.199 6.226 1.00 94.50 176 ALA A N 1
ATOM 1348 C CA . ALA A 1 176 ? -25.337 5.459 7.463 1.00 94.50 176 ALA A CA 1
ATOM 1349 C C . ALA A 1 176 ? -24.448 4.269 7.857 1.00 94.50 176 ALA A C 1
ATOM 1351 O O . ALA A 1 176 ? -23.252 4.447 8.088 1.00 94.50 176 ALA A O 1
ATOM 1352 N N . ALA A 1 177 ? -25.003 3.051 7.850 1.00 93.81 177 ALA A N 1
ATOM 1353 C CA . ALA A 1 177 ? -24.259 1.828 8.147 1.00 93.81 177 ALA A CA 1
ATOM 1354 C C . ALA A 1 177 ? -23.114 1.582 7.148 1.00 93.81 177 ALA A C 1
ATOM 1356 O O . ALA A 1 177 ? -22.012 1.201 7.542 1.00 93.81 177 ALA A O 1
ATOM 1357 N N . TYR A 1 178 ? -23.343 1.857 5.861 1.00 92.12 178 TYR A N 1
ATOM 1358 C CA . TYR A 1 178 ? -22.314 1.762 4.830 1.00 92.12 178 TYR A CA 1
ATOM 1359 C C . TYR A 1 178 ? -21.134 2.696 5.111 1.00 92.12 178 TYR A C 1
ATOM 1361 O O . TYR A 1 178 ? -19.988 2.243 5.127 1.00 92.12 178 TYR A O 1
ATOM 1369 N N . TRP A 1 179 ? -21.399 3.985 5.354 1.00 93.44 179 TRP A N 1
ATOM 1370 C CA . TRP A 1 179 ? -20.345 4.953 5.657 1.00 93.44 179 TRP A CA 1
ATOM 1371 C C . TRP A 1 179 ? -19.615 4.603 6.943 1.00 93.44 179 TRP A C 1
ATOM 1373 O O . TRP A 1 179 ? -18.388 4.626 6.959 1.00 93.44 179 TRP A O 1
ATOM 1383 N N . ARG A 1 180 ? -20.349 4.188 7.979 1.00 89.75 180 ARG A N 1
ATOM 1384 C CA . ARG A 1 180 ? -19.762 3.728 9.237 1.00 89.75 180 ARG A CA 1
ATOM 1385 C C . ARG A 1 180 ? -18.752 2.600 9.024 1.00 89.75 180 ARG A C 1
ATOM 1387 O O . ARG A 1 180 ? -17.691 2.627 9.631 1.00 89.75 180 ARG A O 1
ATOM 1394 N N . ALA A 1 181 ? -19.062 1.646 8.147 1.00 87.12 181 ALA A N 1
ATOM 1395 C CA . ALA A 1 181 ? -18.192 0.509 7.859 1.00 87.12 181 ALA A CA 1
ATOM 1396 C C . ALA A 1 181 ? -17.034 0.824 6.891 1.00 87.12 181 ALA A C 1
ATOM 1398 O O . ALA A 1 181 ? -16.064 0.072 6.842 1.00 87.12 181 ALA A O 1
ATOM 1399 N N . ASN A 1 182 ? -17.124 1.892 6.088 1.00 89.06 182 ASN A N 1
ATOM 1400 C CA . ASN A 1 182 ? -16.191 2.125 4.976 1.00 89.06 182 ASN A CA 1
ATOM 1401 C C . ASN A 1 182 ? -15.370 3.415 5.073 1.00 89.06 182 ASN A C 1
ATOM 1403 O O . ASN A 1 182 ? -14.370 3.522 4.365 1.00 89.06 182 ASN A O 1
ATOM 1407 N N . ILE A 1 183 ? -15.748 4.385 5.912 1.00 90.69 183 ILE A N 1
ATOM 1408 C CA . ILE A 1 183 ? -15.114 5.714 5.945 1.00 90.69 183 ILE A CA 1
ATOM 1409 C C . ILE A 1 183 ? -13.602 5.642 6.201 1.00 90.69 183 ILE A C 1
ATOM 1411 O O . ILE A 1 183 ? -12.834 6.318 5.518 1.00 90.69 183 ILE A O 1
ATOM 1415 N N . SER A 1 184 ? -13.174 4.758 7.106 1.00 88.25 184 SER A N 1
ATOM 1416 C CA . SER A 1 184 ? -11.759 4.510 7.410 1.00 88.25 184 SER A CA 1
ATOM 1417 C C . SER A 1 184 ? -11.008 3.982 6.180 1.00 88.25 184 SER A C 1
ATOM 1419 O O . SER A 1 184 ? -9.960 4.503 5.800 1.00 88.25 184 SER A O 1
ATOM 1421 N N . GLY A 1 185 ? -11.607 3.024 5.461 1.00 87.31 185 GLY A N 1
ATOM 1422 C CA . GLY A 1 185 ? -11.056 2.478 4.218 1.00 87.31 185 GLY A CA 1
ATOM 1423 C C . GLY A 1 185 ? -10.936 3.518 3.099 1.00 87.31 185 GLY A C 1
ATOM 1424 O O . GLY A 1 185 ? -9.930 3.540 2.390 1.00 87.31 185 GLY A O 1
ATOM 1425 N N . TYR A 1 186 ? -11.913 4.417 2.954 1.00 91.62 186 TYR A N 1
ATOM 1426 C CA . TYR A 1 186 ? -11.812 5.541 2.017 1.00 91.62 186 TYR A CA 1
ATOM 1427 C C . TYR A 1 186 ? -10.680 6.492 2.394 1.00 91.62 186 TYR A C 1
ATOM 1429 O O . TYR A 1 186 ? -9.845 6.812 1.550 1.00 91.62 186 TYR A O 1
ATOM 1437 N N . ALA A 1 187 ? -10.630 6.919 3.657 1.00 93.06 187 ALA A N 1
ATOM 1438 C CA . ALA A 1 187 ? -9.614 7.841 4.147 1.00 93.06 187 ALA A CA 1
ATOM 1439 C C . ALA A 1 187 ? -8.199 7.273 3.971 1.00 93.06 187 ALA A C 1
ATOM 1441 O O . ALA A 1 187 ? -7.313 7.982 3.490 1.00 93.06 187 ALA A O 1
ATOM 1442 N N . ALA A 1 188 ? -7.997 5.987 4.269 1.00 89.31 188 ALA A N 1
ATOM 1443 C CA . ALA A 1 188 ? -6.736 5.293 4.029 1.00 89.31 188 ALA A CA 1
ATOM 1444 C C . ALA A 1 188 ? -6.357 5.304 2.541 1.00 89.31 188 ALA A C 1
ATOM 1446 O O . ALA A 1 188 ? -5.319 5.831 2.157 1.00 89.31 188 ALA A O 1
ATOM 1447 N N . ASN A 1 189 ? -7.223 4.783 1.671 1.00 90.75 189 ASN A N 1
ATOM 1448 C CA . ASN A 1 189 ? -6.896 4.634 0.253 1.00 90.75 189 ASN A CA 1
ATOM 1449 C C . ASN A 1 189 ? -6.685 5.983 -0.453 1.00 90.75 189 ASN A C 1
ATOM 1451 O O . ASN A 1 189 ? -5.760 6.119 -1.255 1.00 90.75 189 ASN A O 1
ATOM 1455 N N . ILE A 1 190 ? -7.494 6.996 -0.129 1.00 93.62 190 ILE A N 1
ATOM 1456 C CA . ILE A 1 190 ? -7.358 8.339 -0.703 1.00 93.62 190 ILE A CA 1
ATOM 1457 C C . ILE A 1 190 ? -6.071 9.003 -0.212 1.00 93.62 190 ILE A C 1
ATOM 1459 O O . ILE A 1 190 ? -5.288 9.490 -1.027 1.00 93.62 190 ILE A O 1
ATOM 1463 N N . SER A 1 191 ? -5.823 9.003 1.103 1.00 94.81 191 SER A N 1
ATOM 1464 C CA . SER A 1 191 ? -4.615 9.622 1.659 1.00 94.81 191 SER A CA 1
ATOM 1465 C C . SER A 1 191 ? -3.346 8.938 1.163 1.00 94.81 191 SER A C 1
ATOM 1467 O O . SER A 1 191 ? -2.409 9.625 0.764 1.00 94.81 191 SER A O 1
ATOM 1469 N N . LEU A 1 192 ? -3.324 7.601 1.120 1.00 92.81 192 LEU A N 1
ATOM 1470 C CA . LEU A 1 192 ? -2.199 6.842 0.592 1.00 92.81 192 LEU A CA 1
ATOM 1471 C C . LEU A 1 192 ? -1.958 7.196 -0.872 1.00 92.81 192 LEU A C 1
ATOM 1473 O O . LEU A 1 192 ? -0.845 7.577 -1.216 1.00 92.81 192 LEU A O 1
ATOM 1477 N N . GLY A 1 193 ? -2.994 7.125 -1.714 1.00 92.00 193 GLY A N 1
ATOM 1478 C CA . GLY A 1 193 ? -2.877 7.420 -3.140 1.00 92.00 193 GLY A CA 1
ATOM 1479 C C . GLY A 1 193 ? -2.322 8.819 -3.407 1.00 92.00 193 GLY A C 1
ATOM 1480 O O . GLY A 1 193 ? -1.360 8.965 -4.160 1.00 92.00 193 GLY A O 1
ATOM 1481 N N . LEU A 1 194 ? -2.849 9.830 -2.710 1.00 94.75 194 LEU A N 1
ATOM 1482 C CA . LEU A 1 194 ? -2.341 11.199 -2.792 1.00 94.75 194 LEU A CA 1
ATOM 1483 C C . LEU A 1 194 ? -0.889 11.306 -2.316 1.00 94.75 194 LEU A C 1
ATOM 1485 O O . LEU A 1 194 ? -0.081 11.938 -2.993 1.00 94.75 194 LEU A O 1
ATOM 1489 N N . MET A 1 195 ? -0.526 10.662 -1.201 1.00 94.69 195 MET A N 1
ATOM 1490 C CA . MET A 1 195 ? 0.852 10.672 -0.707 1.00 94.69 195 MET A CA 1
ATOM 1491 C C . MET A 1 195 ? 1.826 10.022 -1.692 1.00 94.69 195 MET A C 1
ATOM 1493 O O . MET A 1 195 ? 2.913 10.559 -1.887 1.00 94.69 195 MET A O 1
ATOM 1497 N N . LEU A 1 196 ? 1.440 8.926 -2.357 1.00 91.75 196 LEU A N 1
ATOM 1498 C CA . LEU A 1 196 ? 2.307 8.266 -3.339 1.00 91.75 196 LEU A CA 1
ATOM 1499 C C . LEU A 1 196 ? 2.614 9.153 -4.556 1.00 91.75 196 LEU A C 1
ATOM 1501 O O . LEU A 1 196 ? 3.677 9.006 -5.154 1.00 91.75 196 LEU A O 1
ATOM 1505 N N . GLY A 1 197 ? 1.704 10.058 -4.931 1.00 90.25 197 GLY A N 1
ATOM 1506 C CA . GLY A 1 197 ? 1.914 10.996 -6.040 1.00 90.25 197 GLY A CA 1
ATOM 1507 C C . GLY A 1 197 ? 2.577 12.313 -5.631 1.00 90.25 197 GLY A C 1
ATOM 1508 O O . GLY A 1 197 ? 3.481 12.792 -6.312 1.00 90.25 197 GLY A O 1
ATOM 1509 N N . ILE A 1 198 ? 2.143 12.903 -4.515 1.00 92.88 198 ILE A N 1
ATOM 1510 C CA . ILE A 1 198 ? 2.528 14.264 -4.117 1.00 92.88 198 ILE A CA 1
ATOM 1511 C C . ILE A 1 198 ? 3.847 14.276 -3.340 1.00 92.88 198 ILE A C 1
ATOM 1513 O O . ILE A 1 198 ? 4.688 15.137 -3.589 1.00 92.88 198 ILE A O 1
ATOM 1517 N N . VAL A 1 199 ? 4.057 13.339 -2.409 1.00 93.88 199 VAL A N 1
ATOM 1518 C CA . VAL A 1 199 ? 5.217 13.381 -1.498 1.00 93.88 199 VAL A CA 1
ATOM 1519 C C . VAL A 1 199 ? 6.556 13.297 -2.240 1.00 93.88 199 VAL A C 1
ATOM 1521 O O . VAL A 1 199 ? 7.418 14.123 -1.939 1.00 93.88 199 VAL A O 1
ATOM 1524 N N . PRO A 1 200 ? 6.754 12.401 -3.230 1.00 91.94 200 PRO A N 1
ATOM 1525 C CA . PRO A 1 200 ? 7.992 12.369 -4.014 1.00 91.94 200 PRO A CA 1
ATOM 1526 C C . PRO A 1 200 ? 8.298 13.703 -4.687 1.00 91.94 200 PRO A C 1
ATOM 1528 O O . PRO A 1 200 ? 9.424 14.187 -4.640 1.00 91.94 200 PRO A O 1
ATOM 1531 N N . VAL A 1 201 ? 7.273 14.334 -5.263 1.00 90.44 201 VAL A N 1
ATOM 1532 C CA . VAL A 1 201 ? 7.414 15.618 -5.949 1.00 90.44 201 VAL A CA 1
ATOM 1533 C C . VAL A 1 201 ? 7.767 16.729 -4.968 1.00 90.44 201 VAL A C 1
ATOM 1535 O O . VAL A 1 201 ? 8.676 17.508 -5.237 1.00 90.44 201 VAL A O 1
ATOM 1538 N N . VAL A 1 202 ? 7.096 16.785 -3.815 1.00 90.56 202 VAL A N 1
ATOM 1539 C CA . VAL A 1 202 ? 7.411 17.757 -2.758 1.00 90.56 202 VAL A CA 1
ATOM 1540 C C . VAL A 1 202 ? 8.851 17.587 -2.274 1.00 90.56 202 VAL A C 1
ATOM 1542 O O . VAL A 1 202 ? 9.566 18.574 -2.167 1.00 90.56 202 VAL A O 1
ATOM 1545 N N . LEU A 1 203 ? 9.308 16.360 -2.023 1.00 91.69 203 LEU A N 1
ATOM 1546 C CA . LEU A 1 203 ? 10.681 16.107 -1.573 1.00 91.69 203 LEU A CA 1
ATOM 1547 C C . LEU A 1 203 ? 11.720 16.426 -2.653 1.00 91.69 203 LEU A C 1
ATOM 1549 O O . LEU A 1 203 ? 12.779 16.969 -2.333 1.00 91.69 203 LEU A O 1
ATO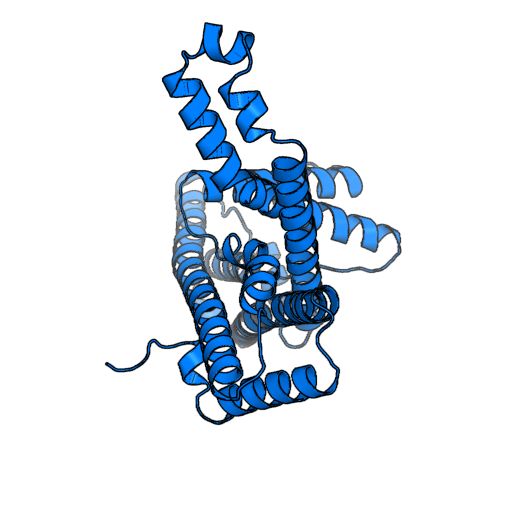M 1553 N N . LEU A 1 204 ? 11.390 16.192 -3.924 1.00 90.38 204 LEU A N 1
ATOM 1554 C CA . LEU A 1 204 ? 12.235 16.574 -5.049 1.00 90.38 204 LEU A CA 1
ATOM 1555 C C . LEU A 1 204 ? 12.455 18.094 -5.108 1.00 90.38 204 LEU A C 1
ATOM 1557 O O . LEU A 1 204 ? 13.575 18.522 -5.378 1.00 90.38 204 LEU A O 1
ATOM 1561 N N . PHE A 1 205 ? 11.443 18.911 -4.781 1.00 88.19 205 PHE A N 1
ATOM 1562 C CA . PHE A 1 205 ? 11.613 20.370 -4.659 1.00 88.19 205 PHE A CA 1
ATOM 1563 C C . PHE A 1 205 ? 12.648 20.766 -3.594 1.00 88.19 205 PHE A C 1
ATOM 1565 O O . PHE A 1 205 ? 13.315 21.785 -3.749 1.00 88.19 205 PHE A O 1
ATOM 1572 N N . PHE A 1 206 ? 12.823 19.956 -2.545 1.00 89.81 206 PHE A N 1
ATOM 1573 C CA . PHE A 1 206 ? 13.852 20.150 -1.515 1.00 89.81 206 PHE A CA 1
ATOM 1574 C C . PHE A 1 206 ? 15.188 19.462 -1.847 1.00 89.81 206 PHE A C 1
ATOM 1576 O O . PHE A 1 206 ? 16.068 19.386 -0.992 1.00 89.81 206 PHE A O 1
ATOM 1583 N N . GLY A 1 207 ? 15.360 18.949 -3.070 1.00 89.25 207 GLY A N 1
ATOM 1584 C CA . GLY A 1 207 ? 16.586 18.275 -3.504 1.00 89.25 207 GLY A CA 1
ATOM 1585 C C . GLY A 1 207 ? 16.737 16.842 -2.985 1.00 89.25 207 GLY A C 1
ATOM 1586 O O . GLY A 1 207 ? 17.833 16.290 -3.037 1.00 89.25 207 GLY A O 1
ATOM 1587 N N . LEU A 1 208 ? 15.659 16.227 -2.488 1.00 91.12 208 LEU A N 1
ATOM 1588 C CA . LEU A 1 208 ? 15.647 14.843 -2.018 1.00 91.12 208 LEU A CA 1
ATOM 1589 C C . LEU A 1 208 ? 14.950 13.956 -3.066 1.00 91.12 208 LEU A C 1
ATOM 1591 O O . LEU A 1 208 ? 13.717 13.931 -3.103 1.00 91.12 208 LEU A O 1
ATOM 1595 N N . PRO A 1 209 ? 15.693 13.216 -3.916 1.00 88.75 209 PRO A N 1
ATOM 1596 C CA . PRO A 1 209 ? 15.118 12.358 -4.953 1.00 88.75 209 PRO A CA 1
ATOM 1597 C C . PRO A 1 209 ? 14.571 11.060 -4.340 1.00 88.75 209 PRO A C 1
ATOM 1599 O O . PRO A 1 209 ? 15.129 9.978 -4.507 1.00 88.75 209 PRO A O 1
ATOM 1602 N N . ILE A 1 210 ? 13.498 11.183 -3.560 1.00 90.31 210 ILE A N 1
ATOM 1603 C CA . ILE A 1 210 ? 12.833 10.056 -2.913 1.00 90.31 210 ILE A CA 1
ATOM 1604 C C . ILE A 1 210 ? 11.807 9.459 -3.858 1.00 90.31 210 ILE A C 1
ATOM 1606 O O . ILE A 1 210 ? 10.912 10.147 -4.344 1.00 90.31 210 ILE A O 1
ATOM 1610 N N . GLU A 1 211 ? 11.889 8.149 -4.039 1.00 90.06 211 GLU A N 1
ATOM 1611 C CA . GLU A 1 211 ? 10.893 7.393 -4.777 1.00 90.06 211 GLU A CA 1
ATOM 1612 C C . GLU A 1 211 ? 10.024 6.558 -3.839 1.00 90.06 211 GLU A C 1
ATOM 1614 O O . GLU A 1 211 ? 10.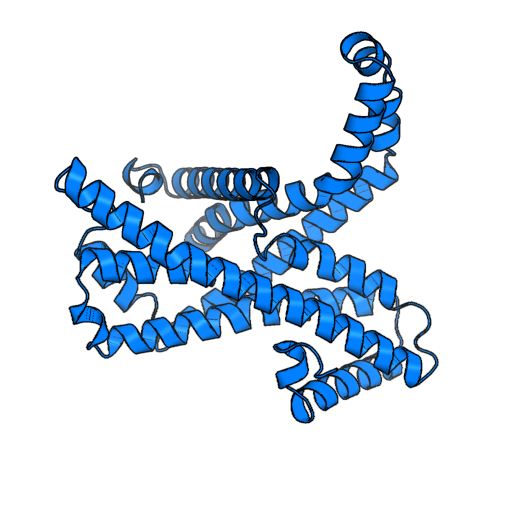394 6.225 -2.711 1.00 90.06 211 GLU A O 1
ATOM 1619 N N . VAL A 1 212 ? 8.850 6.179 -4.338 1.00 91.00 212 VAL A N 1
ATOM 1620 C CA . VAL A 1 212 ? 7.966 5.229 -3.668 1.00 91.00 212 VAL A CA 1
ATOM 1621 C C . VAL A 1 212 ? 8.205 3.850 -4.261 1.00 91.00 212 VAL A C 1
ATOM 1623 O O . VAL A 1 212 ? 8.028 3.637 -5.459 1.00 91.00 212 VAL A O 1
ATOM 1626 N N . ARG A 1 213 ? 8.546 2.888 -3.405 1.00 93.81 213 ARG A N 1
ATOM 1627 C CA . ARG A 1 213 ? 8.705 1.477 -3.763 1.00 93.81 213 ARG A CA 1
ATOM 1628 C C . ARG A 1 213 ? 7.710 0.665 -2.943 1.00 93.81 213 ARG A C 1
ATOM 1630 O O . ARG A 1 213 ? 7.913 0.400 -1.759 1.00 93.81 213 ARG A O 1
ATOM 1637 N N . HIS A 1 214 ? 6.598 0.318 -3.588 1.00 93.62 214 HIS A N 1
ATOM 1638 C CA . HIS A 1 214 ? 5.539 -0.506 -3.013 1.00 93.62 214 HIS A CA 1
ATOM 1639 C C . HIS A 1 214 ? 5.522 -1.877 -3.682 1.00 93.62 214 HIS A C 1
ATOM 1641 O O . HIS A 1 214 ? 5.502 -1.949 -4.908 1.00 93.62 214 HIS A O 1
ATOM 1647 N N . VAL A 1 215 ? 5.447 -2.956 -2.905 1.00 93.88 215 VAL A N 1
ATOM 1648 C CA . VAL A 1 215 ? 5.611 -4.334 -3.397 1.00 93.88 215 VAL A CA 1
ATOM 1649 C C . VAL A 1 215 ? 4.729 -4.665 -4.603 1.00 93.88 215 VAL A C 1
ATOM 1651 O O . VAL A 1 215 ? 5.230 -5.158 -5.609 1.00 93.88 215 VAL A O 1
ATOM 1654 N N . THR A 1 216 ? 3.439 -4.320 -4.569 1.00 91.69 216 THR A N 1
ATOM 1655 C CA . THR A 1 216 ? 2.512 -4.590 -5.683 1.00 91.69 216 THR A CA 1
ATOM 1656 C C . THR A 1 216 ? 2.817 -3.742 -6.921 1.00 91.69 216 THR A C 1
ATOM 1658 O O . THR A 1 216 ? 2.736 -4.249 -8.036 1.00 91.69 216 THR A O 1
ATOM 1661 N N . LEU A 1 217 ? 3.204 -2.472 -6.741 1.00 90.38 217 LEU A N 1
ATOM 1662 C CA . LEU A 1 217 ? 3.533 -1.579 -7.858 1.00 90.38 217 LEU A CA 1
ATOM 1663 C C . LEU A 1 217 ? 4.852 -2.004 -8.510 1.00 90.38 217 LEU A C 1
ATOM 1665 O O . LEU A 1 217 ? 4.911 -2.145 -9.727 1.00 90.38 217 LEU A O 1
ATOM 1669 N N . SER A 1 218 ? 5.870 -2.295 -7.697 1.00 93.94 218 SER A N 1
ATOM 1670 C CA . SER A 1 218 ? 7.164 -2.805 -8.150 1.00 93.94 218 SER A CA 1
ATOM 1671 C C . SER A 1 218 ? 7.031 -4.157 -8.856 1.00 93.94 218 SER A C 1
ATOM 1673 O O . SER A 1 218 ? 7.671 -4.378 -9.879 1.00 93.94 218 SER A O 1
ATOM 1675 N N . THR A 1 219 ? 6.157 -5.046 -8.366 1.00 94.69 219 THR A N 1
ATOM 1676 C CA . THR A 1 219 ? 5.853 -6.317 -9.047 1.00 94.69 219 THR A CA 1
ATOM 1677 C C . THR A 1 219 ? 5.232 -6.066 -10.419 1.00 94.69 219 THR A C 1
ATOM 1679 O O . THR A 1 219 ? 5.654 -6.672 -11.398 1.00 94.69 219 THR A O 1
ATOM 1682 N N . GLY A 1 220 ? 4.256 -5.156 -10.511 1.00 93.25 220 GLY A N 1
ATOM 1683 C CA . GLY A 1 220 ? 3.647 -4.785 -11.787 1.00 93.25 220 GLY A CA 1
ATOM 1684 C C . GLY A 1 220 ? 4.656 -4.179 -12.766 1.00 93.25 220 GLY A C 1
ATOM 1685 O O . GLY A 1 220 ? 4.657 -4.538 -13.937 1.00 93.25 220 GLY A O 1
ATOM 1686 N N . GLN A 1 221 ? 5.561 -3.318 -12.293 1.00 93.06 221 GLN A N 1
ATOM 1687 C CA . GLN A 1 221 ? 6.646 -2.762 -13.112 1.00 93.06 221 GLN A CA 1
ATOM 1688 C C . GLN A 1 221 ? 7.580 -3.857 -13.639 1.00 93.06 221 GLN A C 1
ATOM 1690 O O . GLN A 1 221 ? 7.888 -3.873 -14.828 1.00 93.06 221 GLN A O 1
ATOM 1695 N N . LEU A 1 222 ? 7.990 -4.795 -12.780 1.00 94.62 222 LEU A N 1
ATOM 1696 C CA . LEU A 1 222 ? 8.842 -5.915 -13.176 1.00 94.62 222 LEU A CA 1
ATOM 1697 C C . LEU A 1 222 ? 8.132 -6.844 -14.176 1.00 94.62 222 LEU A C 1
ATOM 1699 O O . LEU A 1 222 ? 8.728 -7.233 -15.175 1.00 94.62 222 LEU A O 1
ATOM 1703 N N . ALA A 1 223 ? 6.847 -7.144 -13.963 1.00 94.31 223 ALA A N 1
ATOM 1704 C CA . ALA A 1 223 ? 6.042 -7.929 -14.900 1.00 94.31 223 ALA A CA 1
ATOM 1705 C C . ALA A 1 223 ? 5.898 -7.227 -16.260 1.00 94.31 223 ALA A C 1
ATOM 1707 O O . ALA A 1 223 ? 6.041 -7.858 -17.304 1.00 94.31 223 ALA A O 1
ATOM 1708 N N . ALA A 1 224 ? 5.676 -5.911 -16.265 1.00 91.81 224 ALA A N 1
ATOM 1709 C CA . ALA A 1 224 ? 5.627 -5.139 -17.500 1.00 91.81 224 ALA A CA 1
ATOM 1710 C C . ALA A 1 224 ? 6.970 -5.122 -18.239 1.00 91.81 224 ALA A C 1
ATOM 1712 O O . ALA A 1 224 ? 6.970 -5.147 -19.469 1.00 91.81 224 ALA A O 1
ATOM 1713 N N . ALA A 1 225 ? 8.088 -5.096 -17.505 1.00 92.25 225 ALA A N 1
ATOM 1714 C CA . ALA A 1 225 ? 9.423 -5.178 -18.084 1.00 92.25 225 ALA A CA 1
ATOM 1715 C C . ALA A 1 225 ? 9.666 -6.539 -18.753 1.00 92.25 225 ALA A C 1
ATOM 1717 O O . ALA A 1 225 ? 10.170 -6.575 -19.871 1.00 92.25 225 ALA A O 1
ATOM 1718 N N . VAL A 1 226 ? 9.222 -7.641 -18.133 1.00 93.00 226 VAL A N 1
ATOM 1719 C CA . VAL A 1 226 ? 9.227 -8.978 -18.762 1.00 93.00 226 VAL A CA 1
ATOM 1720 C C . VAL A 1 226 ? 8.366 -8.992 -20.027 1.00 93.00 226 VAL A C 1
ATOM 1722 O O . VAL A 1 226 ? 8.800 -9.497 -21.055 1.00 93.00 226 VAL A O 1
ATOM 1725 N N . GLY A 1 227 ? 7.171 -8.394 -19.987 1.00 91.12 227 GLY A N 1
ATOM 1726 C CA . GLY A 1 227 ? 6.308 -8.290 -21.167 1.00 91.12 227 GLY A CA 1
ATOM 1727 C C . GLY A 1 227 ? 6.925 -7.480 -22.315 1.00 91.12 227 GLY A C 1
ATOM 1728 O O . GLY A 1 227 ? 6.691 -7.804 -23.472 1.00 91.12 227 GLY A O 1
ATOM 1729 N N . ALA A 1 228 ? 7.730 -6.457 -22.006 1.00 89.94 228 ALA A N 1
ATOM 1730 C CA . ALA A 1 228 ? 8.359 -5.584 -22.999 1.00 89.94 228 ALA A CA 1
ATOM 1731 C C . ALA A 1 228 ? 9.669 -6.147 -23.580 1.00 89.94 228 ALA A C 1
ATOM 1733 O O . ALA A 1 228 ? 9.937 -5.966 -24.764 1.00 89.94 228 ALA A O 1
ATOM 1734 N N . LEU A 1 229 ? 10.499 -6.784 -22.744 1.00 89.56 229 LEU A N 1
ATOM 1735 C CA . LEU A 1 229 ? 11.820 -7.311 -23.121 1.00 89.56 229 LEU A CA 1
ATOM 1736 C C . LEU A 1 229 ? 11.776 -8.781 -23.557 1.00 89.56 229 LEU A C 1
ATOM 1738 O O . LEU A 1 229 ? 12.751 -9.288 -24.104 1.00 89.56 229 LEU A O 1
ATOM 1742 N N . GLY A 1 230 ? 10.656 -9.464 -23.318 1.00 89.56 230 GLY A N 1
ATOM 1743 C CA . GLY A 1 230 ? 10.503 -10.891 -23.561 1.00 89.56 230 GLY A CA 1
ATOM 1744 C C . GLY A 1 230 ? 10.987 -11.759 -22.395 1.00 89.56 230 GLY A C 1
ATOM 1745 O O . GLY A 1 230 ? 11.611 -11.303 -21.433 1.00 89.56 230 GLY A O 1
ATOM 1746 N N . PHE A 1 231 ? 10.685 -13.055 -22.484 1.00 90.31 231 PHE A N 1
ATOM 1747 C CA . PHE A 1 231 ? 10.988 -14.026 -21.426 1.00 90.31 231 PHE A CA 1
ATOM 1748 C C . PHE A 1 231 ? 12.483 -14.335 -21.270 1.00 90.31 231 PHE A C 1
ATOM 1750 O O . PHE A 1 231 ? 12.883 -14.839 -20.221 1.00 90.31 231 PHE A O 1
ATOM 1757 N N . ASP A 1 232 ? 13.324 -13.969 -22.241 1.00 91.31 232 ASP A N 1
ATOM 1758 C CA . ASP A 1 232 ? 14.781 -14.133 -22.149 1.00 91.31 232 ASP A CA 1
ATOM 1759 C C . ASP A 1 232 ? 15.378 -13.347 -20.974 1.00 91.31 232 ASP A C 1
ATOM 1761 O O . ASP A 1 232 ? 16.378 -13.759 -20.381 1.00 91.31 232 ASP A O 1
ATOM 1765 N N . VAL A 1 233 ? 14.712 -12.267 -20.543 1.00 90.56 233 VAL A N 1
ATOM 1766 C CA . VAL A 1 233 ? 15.133 -11.478 -19.380 1.00 90.56 233 VAL A CA 1
ATOM 1767 C C . VAL A 1 233 ? 15.174 -12.303 -18.086 1.00 90.56 233 VAL A C 1
ATOM 1769 O O . VAL A 1 233 ? 15.936 -11.963 -17.181 1.00 90.56 233 VAL A O 1
ATOM 1772 N N . LEU A 1 234 ? 14.424 -13.411 -17.993 1.00 91.25 234 LEU A N 1
ATOM 1773 C CA . LEU A 1 234 ? 14.438 -14.319 -16.837 1.00 91.25 234 LEU A CA 1
ATOM 1774 C C . LEU A 1 234 ? 15.800 -14.998 -16.627 1.00 91.25 234 LEU A C 1
ATOM 1776 O O . LEU A 1 234 ? 16.123 -15.411 -15.512 1.00 91.25 234 LEU A O 1
ATOM 1780 N N . GLN A 1 235 ? 16.607 -15.101 -17.683 1.00 92.81 235 GLN A N 1
ATOM 1781 C CA . GLN A 1 235 ? 17.964 -15.649 -17.620 1.00 92.81 235 GLN A CA 1
ATOM 1782 C C . GLN A 1 235 ? 18.990 -14.594 -17.176 1.00 92.81 235 GLN A C 1
ATOM 1784 O O . GLN A 1 235 ? 20.118 -14.926 -16.813 1.00 92.81 235 GLN A O 1
ATOM 1789 N N . SER A 1 236 ? 18.610 -13.314 -17.186 1.00 91.81 236 SER A N 1
ATOM 1790 C CA . SER A 1 236 ? 19.505 -12.212 -16.849 1.00 91.81 236 SER A CA 1
ATOM 1791 C C . SER A 1 236 ? 19.699 -12.079 -15.332 1.00 91.81 236 SER A C 1
ATOM 1793 O O . SER A 1 236 ? 18.758 -12.183 -14.544 1.00 91.81 236 SER A O 1
ATOM 1795 N N . SER A 1 237 ? 20.929 -11.788 -14.898 1.00 93.62 237 SER A N 1
ATOM 1796 C CA . SER A 1 237 ? 21.214 -11.493 -13.484 1.00 93.62 237 SER A CA 1
ATOM 1797 C C . SER A 1 237 ? 20.424 -10.285 -12.935 1.00 93.62 237 SER A C 1
ATOM 1799 O O . SER A 1 237 ? 19.908 -10.395 -11.818 1.00 93.62 237 SER A O 1
ATOM 1801 N N . PRO A 1 238 ? 20.253 -9.162 -13.674 1.00 92.31 238 PRO A N 1
ATOM 1802 C CA . PRO A 1 238 ? 19.474 -8.015 -13.199 1.00 92.31 238 PRO A CA 1
ATOM 1803 C C . PRO A 1 238 ? 18.039 -8.363 -12.798 1.00 92.31 238 PRO A C 1
ATOM 1805 O O . PRO A 1 238 ? 17.559 -7.859 -11.783 1.00 92.31 238 PRO A O 1
ATOM 1808 N N . PHE A 1 239 ? 17.374 -9.266 -13.526 1.00 94.12 239 PHE A N 1
ATOM 1809 C CA . PHE A 1 239 ? 16.020 -9.708 -13.188 1.00 94.12 239 PHE A CA 1
ATOM 1810 C C . PHE A 1 239 ? 15.938 -10.304 -11.775 1.00 94.12 239 PHE A C 1
ATOM 1812 O O . PHE A 1 239 ? 15.055 -9.939 -10.999 1.00 94.12 239 PHE A O 1
ATOM 1819 N N . TRP A 1 240 ? 16.885 -11.168 -11.400 1.00 94.94 240 TRP A N 1
ATOM 1820 C CA . TRP A 1 240 ? 16.896 -11.808 -10.081 1.00 94.94 240 TRP A CA 1
ATOM 1821 C C . TRP A 1 240 ? 17.202 -10.827 -8.948 1.00 94.94 240 TRP A C 1
ATOM 1823 O O . TRP A 1 240 ? 16.602 -10.923 -7.875 1.00 94.94 240 TRP A O 1
ATOM 1833 N N . TRP A 1 241 ? 18.056 -9.828 -9.194 1.00 95.88 241 TRP A N 1
ATOM 1834 C CA . TRP A 1 241 ? 18.252 -8.722 -8.252 1.00 95.88 241 TRP A CA 1
ATOM 1835 C C . TRP A 1 241 ? 16.986 -7.880 -8.077 1.00 95.88 241 TRP A C 1
ATOM 1837 O O . TRP A 1 241 ? 16.684 -7.473 -6.953 1.00 95.88 241 TRP A O 1
ATOM 1847 N N . CYS A 1 242 ? 16.221 -7.662 -9.150 1.00 94.62 242 CYS A N 1
ATOM 1848 C CA . CYS A 1 242 ? 14.933 -6.975 -9.079 1.00 94.62 242 CYS A CA 1
ATOM 1849 C C . CYS A 1 242 ? 13.893 -7.790 -8.313 1.00 94.62 242 CYS A C 1
ATOM 1851 O O . CYS A 1 242 ? 13.196 -7.255 -7.452 1.00 94.62 242 CYS A O 1
ATOM 1853 N N . LEU A 1 243 ? 13.814 -9.096 -8.573 1.00 94.88 243 LEU A N 1
ATOM 1854 C CA . LEU A 1 243 ? 12.906 -9.992 -7.865 1.00 94.88 243 LEU A CA 1
ATOM 1855 C C . LEU A 1 243 ? 13.210 -10.012 -6.362 1.00 94.88 243 LEU A C 1
ATOM 1857 O O . LEU A 1 243 ? 12.300 -9.857 -5.546 1.00 94.88 243 LEU A O 1
ATOM 1861 N N . ALA A 1 244 ? 14.486 -10.122 -5.985 1.00 95.25 244 ALA A N 1
ATOM 1862 C CA . ALA A 1 244 ? 14.901 -10.019 -4.590 1.00 95.25 244 ALA A CA 1
ATOM 1863 C C . ALA A 1 244 ? 14.514 -8.655 -3.991 1.00 95.25 244 ALA A C 1
ATOM 1865 O O . ALA A 1 244 ? 13.943 -8.601 -2.899 1.00 95.25 244 ALA A O 1
ATOM 1866 N N . ALA A 1 245 ? 14.738 -7.556 -4.720 1.00 95.44 245 ALA A N 1
ATOM 1867 C CA . ALA A 1 245 ? 14.341 -6.218 -4.286 1.00 95.44 245 ALA A CA 1
ATOM 1868 C C . ALA A 1 245 ? 12.828 -6.100 -4.043 1.00 95.44 245 ALA A C 1
ATOM 1870 O O . ALA A 1 245 ? 12.421 -5.504 -3.046 1.00 95.44 245 ALA A O 1
ATOM 1871 N N . VAL A 1 246 ? 11.988 -6.698 -4.894 1.00 94.62 246 VAL A N 1
ATOM 1872 C CA . VAL A 1 246 ? 10.526 -6.744 -4.716 1.00 94.62 246 VAL A CA 1
ATOM 1873 C C . VAL A 1 246 ? 10.149 -7.491 -3.434 1.00 94.62 246 VAL A C 1
ATOM 1875 O O . VAL A 1 246 ? 9.342 -6.985 -2.652 1.00 94.62 246 VAL A O 1
ATOM 1878 N N . LEU A 1 247 ? 10.758 -8.649 -3.166 1.00 93.25 247 LEU A N 1
ATOM 1879 C CA . LEU A 1 247 ? 10.482 -9.425 -1.951 1.00 93.25 247 LEU A CA 1
ATOM 1880 C C . LEU A 1 247 ? 10.832 -8.636 -0.682 1.00 93.25 247 LEU A C 1
ATOM 1882 O O . LEU A 1 247 ? 9.996 -8.493 0.214 1.00 93.25 247 LEU A O 1
ATOM 1886 N N . PHE A 1 248 ? 12.031 -8.049 -0.628 1.00 95.06 248 PHE A N 1
ATOM 1887 C CA . PHE A 1 248 ? 12.434 -7.206 0.500 1.00 95.06 248 PHE A CA 1
ATOM 1888 C C . PHE A 1 248 ? 11.607 -5.921 0.601 1.00 95.06 248 PHE A C 1
ATOM 1890 O O . PHE A 1 248 ? 11.336 -5.456 1.708 1.00 95.06 248 PHE A O 1
ATOM 1897 N N . THR A 1 249 ? 11.137 -5.378 -0.525 1.00 94.44 249 THR A N 1
ATOM 1898 C CA . THR A 1 249 ? 10.204 -4.245 -0.536 1.00 94.44 249 THR A CA 1
ATOM 1899 C C . THR A 1 249 ? 8.920 -4.597 0.212 1.00 94.44 249 THR A C 1
ATOM 1901 O O . THR A 1 249 ? 8.489 -3.821 1.060 1.00 94.44 249 THR A O 1
ATOM 1904 N N . GLY A 1 250 ? 8.346 -5.783 -0.021 1.00 90.94 250 GLY A N 1
ATOM 1905 C CA . GLY A 1 250 ? 7.166 -6.256 0.713 1.00 90.94 250 GLY A CA 1
ATOM 1906 C C . GLY A 1 250 ? 7.400 -6.364 2.217 1.00 90.94 250 GLY A C 1
ATOM 1907 O O . GLY A 1 250 ? 6.593 -5.863 3.004 1.00 90.94 250 GLY A O 1
ATOM 1908 N N . VAL A 1 251 ? 8.537 -6.941 2.615 1.00 91.12 251 VAL A N 1
ATOM 1909 C CA . VAL A 1 251 ? 8.931 -7.048 4.029 1.00 91.12 251 VAL A CA 1
ATOM 1910 C C . VAL A 1 251 ? 9.066 -5.669 4.671 1.00 91.12 251 VAL A C 1
ATOM 1912 O O . VAL A 1 251 ? 8.556 -5.459 5.769 1.00 91.12 251 VAL A O 1
ATOM 1915 N N . LEU A 1 252 ? 9.709 -4.711 4.001 1.00 94.06 252 LEU A N 1
ATOM 1916 C CA . LEU A 1 252 ? 9.914 -3.365 4.539 1.00 94.06 252 LEU A CA 1
ATOM 1917 C C . LEU A 1 252 ? 8.629 -2.535 4.564 1.00 94.06 252 LEU A C 1
ATOM 1919 O O . LEU A 1 252 ? 8.374 -1.860 5.559 1.00 94.06 252 LEU A O 1
ATOM 1923 N N . ASN A 1 253 ? 7.799 -2.614 3.519 1.00 92.69 253 ASN A N 1
ATOM 1924 C CA . ASN A 1 253 ? 6.501 -1.941 3.476 1.00 92.69 253 ASN A CA 1
ATOM 1925 C C . ASN A 1 253 ? 5.636 -2.355 4.676 1.00 92.69 253 ASN A C 1
ATOM 1927 O O . ASN A 1 253 ? 5.152 -1.493 5.412 1.00 92.69 253 ASN A O 1
ATOM 1931 N N . LEU A 1 254 ? 5.487 -3.666 4.902 1.00 88.12 254 LEU A N 1
ATOM 1932 C CA . LEU A 1 254 ? 4.697 -4.200 6.011 1.00 88.12 254 LEU A CA 1
ATOM 1933 C C . LEU A 1 254 ? 5.388 -3.967 7.359 1.00 88.12 254 LEU A C 1
ATOM 1935 O O . LEU A 1 254 ? 4.769 -3.453 8.288 1.00 88.12 254 LEU A O 1
ATOM 1939 N N . GLY A 1 255 ? 6.670 -4.315 7.465 1.00 89.25 255 GLY A N 1
ATOM 1940 C CA . GLY A 1 255 ? 7.429 -4.293 8.712 1.00 89.25 255 GLY A CA 1
ATOM 1941 C C . GLY A 1 255 ? 7.572 -2.896 9.307 1.00 89.25 255 GLY A C 1
ATOM 1942 O O . GLY A 1 255 ? 7.292 -2.709 10.490 1.00 89.25 255 GLY A O 1
ATOM 1943 N N . VAL A 1 256 ? 7.945 -1.896 8.498 1.00 92.56 256 VAL A N 1
ATOM 1944 C CA . VAL A 1 256 ? 8.081 -0.507 8.970 1.00 92.56 256 VAL A CA 1
ATOM 1945 C C . VAL A 1 256 ? 6.721 0.061 9.362 1.00 92.56 256 VAL A C 1
ATOM 1947 O O . VAL A 1 256 ? 6.589 0.630 10.447 1.00 92.56 256 VAL A O 1
ATOM 1950 N N . SER A 1 257 ? 5.698 -0.140 8.524 1.00 89.56 257 SER A N 1
ATOM 1951 C CA . SER A 1 257 ? 4.350 0.359 8.807 1.00 89.56 257 SER A CA 1
ATOM 1952 C C . SER A 1 257 ? 3.796 -0.230 10.104 1.00 89.56 257 SER A C 1
ATOM 1954 O O . SER A 1 257 ? 3.289 0.493 10.963 1.00 89.56 257 SER A O 1
ATOM 1956 N N . PHE A 1 258 ? 3.917 -1.549 10.262 1.00 85.94 258 PHE A N 1
ATOM 1957 C CA . PHE A 1 258 ? 3.456 -2.277 11.437 1.00 85.94 258 PHE A CA 1
ATOM 1958 C C . PHE A 1 258 ? 4.216 -1.861 12.697 1.00 85.94 258 PHE A C 1
ATOM 1960 O O . PHE A 1 258 ? 3.602 -1.615 13.731 1.00 85.94 258 PHE A O 1
ATOM 1967 N N . PHE A 1 259 ? 5.544 -1.737 12.620 1.00 87.50 259 PHE A N 1
ATOM 1968 C CA . PHE A 1 259 ? 6.366 -1.319 13.753 1.00 87.50 259 PHE A CA 1
ATOM 1969 C C . PHE A 1 259 ? 5.971 0.070 14.268 1.00 87.50 259 PHE A C 1
ATOM 1971 O O . PHE A 1 259 ? 5.829 0.267 15.476 1.00 87.50 259 PHE A O 1
ATOM 1978 N N . LEU A 1 260 ? 5.759 1.031 13.364 1.0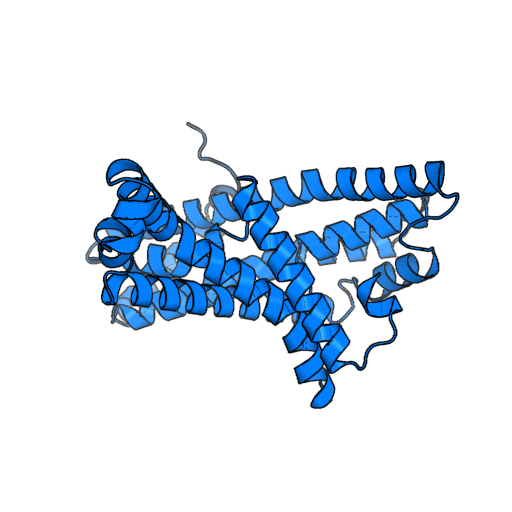0 89.94 260 LEU A N 1
ATOM 1979 C CA . LEU A 1 260 ? 5.337 2.383 13.733 1.00 89.94 260 LEU A CA 1
ATOM 1980 C C . LEU A 1 260 ? 3.922 2.399 14.322 1.00 89.94 260 LEU A C 1
ATOM 1982 O O . LEU A 1 260 ? 3.715 3.011 15.373 1.00 89.94 260 LEU A O 1
ATOM 1986 N N . ALA A 1 261 ? 2.983 1.674 13.707 1.00 84.12 261 ALA A N 1
ATOM 1987 C CA . ALA A 1 261 ? 1.624 1.495 14.218 1.00 84.12 261 ALA A CA 1
ATOM 1988 C C . ALA A 1 261 ? 1.628 0.926 15.641 1.00 84.12 261 ALA A C 1
ATOM 1990 O O . ALA A 1 261 ? 1.046 1.510 16.557 1.00 84.12 261 ALA A O 1
ATOM 1991 N N . PHE A 1 262 ? 2.368 -0.162 15.844 1.00 81.25 262 PHE A N 1
ATOM 1992 C CA . PHE A 1 262 ? 2.503 -0.820 17.133 1.00 81.25 262 PHE A CA 1
ATOM 1993 C C . PHE A 1 262 ? 3.131 0.101 18.187 1.00 81.25 262 PHE A C 1
ATOM 1995 O O . PHE A 1 262 ? 2.624 0.221 19.304 1.00 81.25 262 PHE A O 1
ATOM 2002 N N . LYS A 1 263 ? 4.192 0.833 17.827 1.00 84.44 263 LYS A N 1
ATOM 2003 C CA . LYS A 1 263 ? 4.844 1.803 18.718 1.00 84.44 263 LYS A CA 1
ATOM 2004 C C . LYS A 1 263 ? 3.883 2.905 19.175 1.00 84.44 263 LYS A C 1
ATOM 2006 O O . LYS A 1 263 ? 3.914 3.286 20.348 1.00 84.44 263 LYS A O 1
ATOM 2011 N N . VAL A 1 264 ? 3.045 3.424 18.276 1.00 84.06 264 VAL A N 1
ATOM 2012 C CA . VAL A 1 264 ? 2.036 4.438 18.618 1.00 84.06 264 VAL A CA 1
ATOM 2013 C C . VAL A 1 264 ? 0.927 3.847 19.484 1.00 84.06 264 VAL A C 1
ATOM 2015 O O . VAL A 1 264 ? 0.594 4.449 20.506 1.00 84.06 264 VAL A O 1
ATOM 2018 N N . ALA A 1 265 ? 0.428 2.652 19.158 1.00 78.44 265 ALA A N 1
ATOM 2019 C CA . ALA A 1 265 ? -0.592 1.963 19.948 1.00 78.44 265 ALA A CA 1
ATOM 2020 C C . ALA A 1 265 ? -0.135 1.765 21.406 1.00 78.44 265 ALA A C 1
ATOM 2022 O O . ALA A 1 265 ? -0.819 2.207 22.333 1.00 78.44 265 ALA A O 1
ATOM 2023 N N . LEU A 1 266 ? 1.080 1.240 21.613 1.00 77.94 266 LEU A N 1
ATOM 2024 C CA . LEU A 1 266 ? 1.667 1.063 22.947 1.00 77.94 266 LEU A CA 1
ATOM 2025 C C . LEU A 1 266 ? 1.787 2.374 23.736 1.00 77.94 266 LEU A C 1
ATOM 2027 O O . LEU A 1 266 ? 1.614 2.391 24.957 1.00 77.94 266 LEU A O 1
ATOM 2031 N N . ARG A 1 267 ? 2.120 3.479 23.056 1.00 80.00 267 ARG A N 1
ATOM 2032 C CA . ARG A 1 267 ? 2.256 4.794 23.697 1.00 80.00 267 ARG A CA 1
ATOM 2033 C C . ARG A 1 267 ? 0.895 5.383 24.067 1.00 80.00 267 ARG A C 1
ATOM 2035 O O . ARG A 1 267 ? 0.787 5.978 25.134 1.00 80.00 267 ARG A O 1
ATOM 2042 N N . SER A 1 268 ? -0.116 5.205 23.218 1.00 74.81 268 SER A N 1
ATOM 2043 C CA . SER A 1 268 ? -1.463 5.758 23.413 1.00 74.81 268 SER A CA 1
ATOM 2044 C C . SER A 1 268 ? -2.209 5.150 24.606 1.00 74.81 268 SER A C 1
ATOM 2046 O O . SER A 1 268 ? -2.912 5.864 25.311 1.00 74.81 268 SER A O 1
ATOM 2048 N N . ARG A 1 269 ? -1.997 3.858 24.891 1.00 70.00 269 ARG A N 1
ATOM 2049 C CA . ARG A 1 269 ? -2.624 3.142 26.017 1.00 70.00 269 ARG A CA 1
ATOM 2050 C C . ARG A 1 269 ? -1.892 3.313 27.354 1.00 70.00 269 ARG A C 1
ATOM 2052 O O . ARG A 1 269 ? -2.278 2.700 28.338 1.00 70.00 269 ARG A O 1
ATOM 2059 N N . GLY A 1 270 ? -0.821 4.111 27.404 1.00 64.38 270 GLY A N 1
ATOM 2060 C CA . GLY A 1 270 ? -0.098 4.381 28.654 1.00 64.38 270 GLY A CA 1
ATOM 2061 C C . GLY A 1 270 ? 0.614 3.165 29.267 1.00 64.38 270 GLY A C 1
ATOM 2062 O O . GLY A 1 270 ? 0.991 3.217 30.433 1.00 64.38 270 GLY A O 1
ATOM 2063 N N . ILE A 1 271 ? 0.833 2.096 28.491 1.00 67.62 271 ILE A N 1
ATOM 2064 C CA . ILE A 1 271 ? 1.433 0.831 28.954 1.00 67.62 271 ILE A CA 1
ATOM 2065 C C . ILE A 1 271 ? 2.792 1.093 29.598 1.00 67.62 271 ILE A C 1
ATOM 2067 O O . ILE A 1 271 ? 3.617 1.819 29.019 1.00 67.62 271 ILE A O 1
ATOM 2071 N N . ARG A 1 272 ? 3.044 0.488 30.766 1.00 67.31 272 ARG A N 1
ATOM 2072 C CA . ARG A 1 272 ? 4.281 0.688 31.535 1.00 67.31 272 ARG A CA 1
ATOM 2073 C C . ARG A 1 272 ? 5.485 0.150 30.759 1.00 67.31 272 ARG A C 1
ATOM 2075 O O . ARG A 1 272 ? 5.385 -0.801 29.988 1.00 67.31 272 ARG A O 1
ATOM 2082 N N . LEU A 1 273 ? 6.665 0.738 30.966 1.00 65.94 273 LEU A N 1
ATOM 2083 C CA . LEU A 1 273 ? 7.900 0.335 30.266 1.00 65.94 273 LEU A CA 1
ATOM 2084 C C . LEU A 1 273 ? 8.235 -1.161 30.439 1.00 65.94 273 LEU A C 1
ATOM 2086 O O . LEU A 1 273 ? 8.754 -1.784 29.513 1.00 65.94 273 LEU A O 1
ATOM 2090 N N . THR A 1 274 ? 7.901 -1.739 31.593 1.00 66.00 274 THR A N 1
ATOM 2091 C CA . THR A 1 274 ? 8.091 -3.160 31.919 1.00 66.00 274 THR A CA 1
ATOM 2092 C C . THR A 1 274 ? 7.161 -4.090 31.137 1.00 66.00 274 THR A C 1
ATOM 2094 O O . THR A 1 274 ? 7.594 -5.140 30.677 1.00 66.00 274 THR A O 1
ATOM 2097 N N . GLU A 1 275 ? 5.903 -3.707 30.925 1.00 73.19 275 GLU A N 1
ATOM 2098 C CA . GLU A 1 275 ? 4.950 -4.465 30.101 1.00 73.19 275 GLU A CA 1
ATOM 2099 C C . GLU A 1 275 ? 5.352 -4.404 28.623 1.00 73.19 275 GLU A C 1
ATOM 2101 O O . GLU A 1 275 ? 5.344 -5.418 27.928 1.00 73.19 275 GLU A O 1
ATOM 2106 N N . ARG A 1 276 ? 5.836 -3.244 28.150 1.00 76.50 276 ARG A N 1
ATOM 2107 C CA . ARG A 1 276 ? 6.353 -3.102 26.776 1.00 76.50 276 ARG A CA 1
ATOM 2108 C C . ARG A 1 276 ? 7.497 -4.072 26.496 1.00 76.50 276 ARG A C 1
ATOM 2110 O O . ARG A 1 276 ? 7.506 -4.710 25.445 1.00 76.50 276 ARG A O 1
ATOM 2117 N N . SER A 1 277 ? 8.467 -4.188 27.407 1.00 78.19 277 SER A N 1
ATOM 2118 C CA . SER A 1 277 ? 9.616 -5.079 27.208 1.00 78.19 277 SER A CA 1
ATOM 2119 C C . SER A 1 277 ? 9.212 -6.557 27.190 1.00 78.19 277 SER A C 1
ATOM 2121 O O . SER A 1 277 ? 9.764 -7.315 26.388 1.00 78.19 277 SER A O 1
ATOM 2123 N N . ARG A 1 278 ? 8.208 -6.955 27.988 1.00 79.81 278 ARG A N 1
ATOM 2124 C CA . ARG A 1 278 ? 7.610 -8.301 27.944 1.00 79.81 278 ARG A CA 1
ATOM 2125 C C . ARG A 1 278 ? 6.981 -8.595 26.583 1.00 79.81 278 ARG A C 1
ATOM 2127 O O . ARG A 1 278 ? 7.329 -9.607 25.980 1.00 79.81 278 ARG A O 1
ATOM 2134 N N . ILE A 1 279 ? 6.165 -7.683 26.051 1.00 81.19 279 ILE A N 1
ATOM 2135 C CA . ILE A 1 279 ? 5.524 -7.858 24.736 1.00 81.19 279 ILE A CA 1
ATOM 2136 C C . ILE A 1 279 ? 6.575 -7.953 23.620 1.00 81.19 279 ILE A C 1
ATOM 2138 O O . ILE A 1 279 ? 6.539 -8.882 22.816 1.00 81.19 279 ILE A O 1
ATOM 2142 N N . TYR A 1 280 ? 7.560 -7.045 23.584 1.00 82.50 280 TYR A N 1
ATOM 2143 C CA . TYR A 1 280 ? 8.634 -7.102 22.581 1.00 82.50 280 TYR A CA 1
ATOM 2144 C C . TYR A 1 280 ? 9.425 -8.411 22.658 1.00 82.50 280 TYR A C 1
ATOM 2146 O O . TYR A 1 280 ? 9.766 -8.992 21.625 1.00 82.50 280 TYR A O 1
ATOM 2154 N N . ARG A 1 281 ? 9.712 -8.896 23.873 1.00 84.25 281 ARG A N 1
ATOM 2155 C CA . ARG A 1 281 ? 10.394 -10.176 24.075 1.00 84.25 281 ARG A CA 1
ATOM 2156 C C . ARG A 1 281 ? 9.545 -11.343 23.578 1.00 84.25 281 ARG A C 1
ATOM 2158 O O . ARG A 1 281 ? 10.102 -12.208 22.909 1.00 84.25 281 ARG A O 1
ATOM 2165 N N . ALA A 1 282 ? 8.244 -11.349 23.859 1.00 83.00 282 ALA A N 1
ATOM 2166 C CA . ALA A 1 282 ? 7.324 -12.401 23.442 1.00 83.00 282 ALA A CA 1
ATOM 2167 C C . ALA A 1 282 ? 7.158 -12.448 21.912 1.00 83.00 282 ALA A C 1
ATOM 2169 O O . ALA A 1 282 ? 7.319 -13.511 21.312 1.00 83.00 282 ALA A O 1
ATOM 2170 N N . ILE A 1 283 ? 6.975 -11.293 21.256 1.00 83.56 283 ILE A N 1
ATOM 2171 C CA . ILE A 1 283 ? 6.947 -11.193 19.784 1.00 83.56 283 ILE A CA 1
ATOM 2172 C C . ILE A 1 283 ? 8.265 -11.701 19.193 1.00 83.56 283 ILE A C 1
ATOM 2174 O O . ILE A 1 283 ? 8.262 -12.530 18.282 1.00 83.56 283 ILE A O 1
ATOM 2178 N N . ARG A 1 284 ? 9.409 -11.254 19.732 1.00 84.75 284 ARG A N 1
ATOM 2179 C CA . ARG A 1 284 ? 10.727 -11.716 19.279 1.00 84.75 284 ARG A CA 1
ATOM 2180 C C . ARG A 1 284 ? 10.858 -13.227 19.459 1.00 84.75 284 ARG A C 1
ATOM 2182 O O . ARG A 1 284 ? 11.273 -13.915 18.538 1.00 84.75 284 ARG A O 1
ATOM 2189 N N . GLN A 1 285 ? 10.475 -13.766 20.609 1.00 86.25 285 GLN A N 1
ATOM 2190 C CA . GLN A 1 285 ? 10.521 -15.202 20.874 1.00 86.25 285 GLN A CA 1
ATOM 2191 C C . GLN A 1 285 ? 9.653 -15.999 19.891 1.00 86.25 285 GLN A C 1
ATOM 2193 O O . GLN A 1 285 ? 10.117 -17.026 19.399 1.00 86.25 285 GLN A O 1
ATOM 2198 N N . ARG A 1 286 ? 8.450 -15.519 19.546 1.00 83.31 286 ARG A N 1
ATOM 2199 C CA . ARG A 1 286 ? 7.595 -16.139 18.521 1.00 83.31 286 ARG A CA 1
ATOM 2200 C C . ARG A 1 286 ? 8.243 -16.085 17.137 1.00 83.31 286 ARG A C 1
ATOM 2202 O O . ARG A 1 286 ? 8.247 -17.097 16.444 1.00 83.31 286 ARG A O 1
ATOM 2209 N N . LEU A 1 287 ? 8.861 -14.961 16.770 1.00 84.25 287 LEU A N 1
ATOM 2210 C CA . LEU A 1 287 ? 9.590 -14.814 15.506 1.00 84.25 287 LEU A CA 1
ATOM 2211 C C . LEU A 1 287 ? 10.753 -15.811 15.383 1.00 84.25 287 LEU A C 1
ATOM 2213 O O . LEU A 1 287 ? 10.955 -16.375 14.315 1.00 84.25 287 LEU A O 1
ATOM 2217 N N . TRP A 1 288 ? 11.487 -16.065 16.469 1.00 85.38 288 TRP A N 1
ATOM 2218 C CA . TRP A 1 288 ? 12.597 -17.026 16.473 1.00 85.38 288 TRP A CA 1
ATOM 2219 C C . TRP A 1 288 ? 12.139 -18.488 16.544 1.00 85.38 288 TRP A C 1
ATOM 2221 O O . TRP A 1 288 ? 12.708 -19.336 15.866 1.00 85.38 288 TRP A O 1
ATOM 2231 N N . ARG A 1 289 ? 11.134 -18.806 17.371 1.00 85.00 289 ARG A N 1
ATOM 2232 C CA . ARG A 1 289 ? 10.702 -20.196 17.612 1.00 85.00 289 ARG A CA 1
ATOM 2233 C C . ARG A 1 289 ? 9.711 -20.720 16.577 1.00 85.00 289 ARG A C 1
ATOM 2235 O O . ARG A 1 289 ? 9.703 -21.913 16.305 1.00 85.00 289 ARG A O 1
ATOM 2242 N N . ALA A 1 290 ? 8.867 -19.852 16.027 1.00 82.94 290 ALA A N 1
ATOM 2243 C CA . ALA A 1 290 ? 7.822 -20.226 15.081 1.00 82.94 290 ALA A CA 1
ATOM 2244 C C . ALA A 1 290 ? 7.638 -19.155 13.985 1.00 82.94 290 ALA A C 1
ATOM 2246 O O . ALA A 1 290 ? 6.530 -18.641 13.820 1.00 82.94 290 ALA A O 1
ATOM 2247 N N . PRO A 1 291 ? 8.677 -18.819 13.194 1.00 81.88 291 PRO A N 1
ATOM 2248 C CA . PRO A 1 291 ? 8.572 -17.812 12.130 1.00 81.88 291 PRO A CA 1
ATOM 2249 C C . PRO A 1 291 ? 7.488 -18.159 11.101 1.00 81.88 291 PRO A C 1
ATOM 2251 O O . PRO A 1 291 ? 6.777 -17.282 10.617 1.00 81.88 291 PRO A O 1
ATOM 2254 N N . LEU A 1 292 ? 7.296 -19.452 10.821 1.00 82.75 292 LEU A N 1
ATOM 2255 C CA . LEU A 1 292 ? 6.262 -19.925 9.901 1.00 82.75 292 LEU A CA 1
ATOM 2256 C C . LEU A 1 292 ? 4.842 -19.630 10.391 1.00 82.75 292 LEU A C 1
ATOM 2258 O O . LEU A 1 292 ? 3.948 -19.550 9.560 1.00 82.75 292 LEU A O 1
ATOM 2262 N N . SER A 1 293 ? 4.618 -19.400 11.689 1.00 80.06 293 SER A N 1
ATOM 2263 C CA . SER A 1 293 ? 3.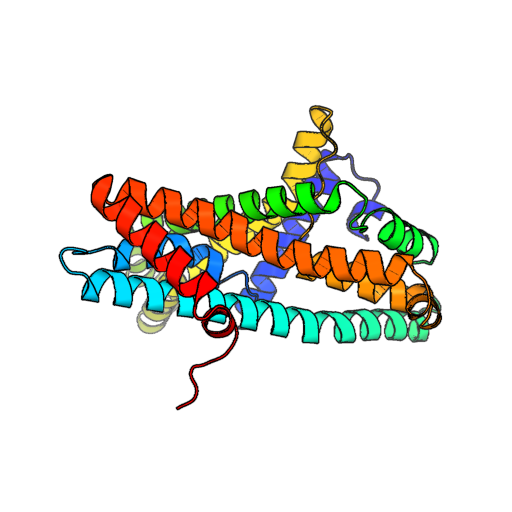291 -19.024 12.199 1.00 80.06 293 SER A CA 1
ATOM 2264 C C . SER A 1 293 ? 2.808 -17.675 11.649 1.00 80.06 293 SER A C 1
ATOM 2266 O O . SER A 1 293 ? 1.604 -17.459 11.531 1.00 80.06 293 SER A O 1
ATOM 2268 N N . PHE A 1 294 ? 3.718 -16.789 11.237 1.00 76.44 294 PHE A N 1
ATOM 2269 C CA . PHE A 1 294 ? 3.378 -15.507 10.610 1.00 76.44 294 PHE A CA 1
ATOM 2270 C C . PHE A 1 294 ? 2.975 -15.640 9.137 1.00 76.44 294 PHE A C 1
ATOM 2272 O O . PHE A 1 294 ? 2.484 -14.679 8.559 1.00 76.44 294 PHE A O 1
ATOM 2279 N N . ILE A 1 295 ? 3.184 -16.808 8.523 1.00 77.75 295 ILE A N 1
ATOM 2280 C CA . ILE A 1 295 ? 2.975 -17.029 7.085 1.00 77.75 295 ILE A CA 1
ATOM 2281 C C . ILE A 1 295 ? 1.927 -18.121 6.856 1.00 77.75 295 ILE A C 1
ATOM 2283 O O . ILE A 1 295 ? 1.009 -17.946 6.059 1.00 77.75 295 ILE A O 1
ATOM 2287 N N . LEU A 1 296 ? 2.040 -19.237 7.572 1.00 75.81 296 LEU A N 1
ATOM 2288 C CA . LEU A 1 296 ? 1.204 -20.420 7.423 1.00 75.81 296 LEU A CA 1
ATOM 2289 C C . LEU A 1 296 ? 0.157 -20.504 8.545 1.00 75.81 296 LEU A C 1
ATOM 2291 O O . LEU A 1 296 ? 0.441 -20.126 9.687 1.00 75.81 296 LEU A O 1
ATOM 2295 N N . PRO A 1 297 ? -1.052 -21.015 8.250 1.00 70.81 297 PRO A N 1
ATOM 2296 C CA . PRO A 1 297 ? -2.012 -21.365 9.289 1.00 70.81 297 PRO A CA 1
ATOM 2297 C C . PRO A 1 297 ? -1.451 -22.483 10.191 1.00 70.81 297 PRO A C 1
ATOM 2299 O O . PRO A 1 297 ? -0.628 -23.282 9.730 1.00 70.81 297 PRO A O 1
ATOM 2302 N N . PRO A 1 298 ? -1.863 -22.551 11.473 1.00 68.12 298 PRO A N 1
ATOM 2303 C CA . PRO A 1 298 ? -1.506 -23.672 12.335 1.00 68.12 298 PRO A CA 1
ATOM 2304 C C . PRO A 1 298 ? -1.976 -24.981 11.692 1.00 68.12 298 PRO A C 1
ATOM 2306 O O . PRO A 1 298 ? -3.040 -25.033 11.076 1.00 68.12 298 PRO A O 1
ATOM 2309 N N . LYS A 1 299 ? -1.155 -26.029 11.804 1.00 61.44 299 LYS A N 1
ATOM 2310 C CA . LYS A 1 299 ? -1.591 -27.381 11.455 1.00 61.44 299 LYS A CA 1
ATOM 2311 C C . LYS A 1 299 ? -2.605 -27.787 12.524 1.00 61.44 299 LYS A C 1
ATOM 2313 O O . LYS A 1 299 ? -2.254 -27.724 13.700 1.00 61.44 299 LYS A O 1
ATOM 2318 N N . ASN A 1 300 ? -3.835 -28.069 12.093 1.00 42.62 300 ASN A N 1
ATOM 2319 C CA . ASN A 1 300 ? -4.922 -28.547 12.952 1.00 42.62 300 ASN A CA 1
ATOM 2320 C C . ASN A 1 300 ? -4.465 -29.693 13.857 1.00 42.62 300 ASN A C 1
ATOM 2322 O O . ASN A 1 300 ? -3.695 -30.546 13.354 1.00 42.62 300 ASN A O 1
#

Secondary structure (DSSP, 8-state):
-HHHHT---HHHHHHHHHHHHHHHHHHHHHTT---TTHHHHHHHHHHHHHTS---SHHHHHHHHHHHHHHHHHHHHHHHHHHHHHHHHHHHHHHHHHHHHSS-SS-HHHHHHHHHHS-TTTTHHHHHHHHHHHHHHHHHHHHHHHHHHHHTTHHHHHHH-HHHHHHH-HHHHHHHHHHHHHHHHHHHHHHHHHHHHHHHHHHHHHTT-------HHHHHHHHHHHHHHH-GGGGGSHHHHHHHHHHHHHHHHHHHHHHHHHHHHHHHHTT--HHHHHHHHHHHHHHHHH-GGGGTSPPP-

Foldseek 3Di:
DVLVVVVDDLQVSLQVQLVVQLVVLVVCVVVVNDQLLLLLLCLLVVLLVLPPDLPDPVSLVVSLLVVLVSLQVSLVNLVVLLVPLLVVLLVQQVVCCVPVVDGPQALVLLVVLLVALFPVDCLLVLLLVLLVLSLVLSVQLVVQLVVCVVVVVLVCQQPPPVNCVVQNNVVSNVVSVVCNVCVSVSSSSSSSSSCQRRVCSVVVVVVHNRHHNALSVLSNSLSSSCSRVDVVCVVPPSSVRSVVSSVSSSVSNCVSSSVVSNVVSCVVNVPDPVSVVSSVVSSVVCCVPPVCSSHDPDDD

Sequence (300 aa):
FFILAIGLSAFWGGFWAGVNYAASFVLIHLLHFTLATKQPAMTAPAMADKLTDLGSDEAVEGFVDEVTHLIRSQVAGIVGNLAMVVPLVLGVQFGCQFVFGATPIGPKDAEHVLHTLTLLGPTLFFAAFTGVLLFASSIIAGWVENWFVWHRIDSAIAWNPRIVARLGSARAQRWAAYWRANISGYAANISLGLMLGIVPVVLLFFGLPIEVRHVTLSTGQLAAAVGALGFDVLQSSPFWWCLAAVLFTGVLNLGVSFFLAFKVALRSRGIRLTERSRIYRAIRQRLWRAPLSFILPPKN

pLDDT: mean 84.9, std 11.95, range [41.44, 96.25]